Protein AF-A0A9Q0XJ33-F1 (afdb_monomer)

Secondary structure (DSSP, 8-state):
-HHHHHHHHHHHHHHHHHHHHHHHHHHHHHHHHHHHHHHHHHHHHHHHHHHHHHTTT-HHHHHIIIIIIHHHHHHHHHHHHHHHHHHHT--TT--HHHHHHHHHHHHHIIIIIIHHHHHHHHHHHHHHS-TT-SSPPPHHHHHHHHHHHHHHHHHHHHHHHHHHTSHHHIIIIITTGGG--S--GGGGG-S-GGGGGGGTTHHHHSSSSHHHHHHHHHTB-TTS-B--HHHHHHHHHHHHHTT--

Solvent-accessible surface area (backbone atoms only — not comparable to full-atom values): 13865 Å² total; per-residue (Å²): 114,67,72,59,54,54,50,49,50,51,50,50,49,53,52,50,50,50,50,49,51,50,51,52,49,50,51,50,52,50,51,51,49,52,52,47,41,49,51,51,27,52,54,52,44,52,54,47,45,53,52,39,58,74,53,72,66,38,55,65,56,52,49,48,47,47,83,45,46,47,54,49,50,52,52,51,56,54,35,49,55,52,48,53,53,56,62,72,68,66,55,97,80,71,47,72,69,60,51,51,53,44,52,53,50,29,52,47,43,48,59,72,48,45,46,56,51,51,52,51,51,50,53,52,41,50,74,68,44,76,80,72,55,84,74,69,70,55,42,66,56,47,54,50,49,51,53,52,43,54,53,52,37,53,54,50,49,52,52,52,55,58,52,38,62,36,71,74,39,18,74,76,43,40,48,65,38,62,72,55,83,69,93,47,72,66,51,78,57,35,55,36,77,73,69,56,58,78,68,57,56,54,82,64,59,78,73,58,65,68,59,52,57,48,54,68,57,72,41,33,49,103,83,69,46,75,65,65,67,68,59,58,56,52,53,57,55,51,60,58,57,66,73,76,109

Mean predicted aligned error: 12.81 Å

Sequence (245 aa):
APKFWDSMKATACVLGSGLLVFVTFGNSLTGHLQRFWGASGFFWQTQWENLYHLLGGSEWAIFFLGPVLIPFLVFWSFNAILLSADVTGKPRFITQEKLHNVIRTVMFNNIFISLPMMILAFLIMKWRGDPCSLQLPTFHWFILELAICTLIEEILFYYSHRLVHHPLLYKHIHKKHHEWTAPIGVVSLYAHPVEHIPKCPSTLSSRNTIIQMIRNNTHKDANGVPVDVNRRKGEMTGHYRQKLH

Structure (mmCIF, N/CA/C/O backbone):
data_AF-A0A9Q0XJ33-F1
#
_entry.id   AF-A0A9Q0XJ33-F1
#
loop_
_atom_site.group_PDB
_atom_site.id
_atom_site.type_symbol
_atom_site.label_atom_id
_atom_site.label_alt_id
_atom_site.label_comp_id
_atom_site.label_asym_id
_atom_site.label_entity_id
_atom_site.label_seq_id
_atom_site.pdbx_PDB_ins_code
_atom_site.Cartn_x
_atom_site.Cartn_y
_atom_site.Cartn_z
_atom_site.occupancy
_atom_site.B_iso_or_equiv
_atom_site.auth_seq_id
_atom_site.auth_comp_id
_atom_site.auth_asym_id
_atom_site.auth_atom_id
_atom_site.pdbx_PDB_model_num
ATOM 1 N N . ALA A 1 1 ? 28.740 -46.506 -43.135 1.00 61.34 1 ALA A N 1
ATOM 2 C CA . ALA A 1 1 ? 29.243 -45.115 -43.153 1.00 61.34 1 ALA A CA 1
ATOM 3 C C . ALA A 1 1 ? 28.221 -44.080 -43.668 1.00 61.34 1 ALA A C 1
ATOM 5 O O . ALA A 1 1 ? 28.030 -43.105 -42.956 1.00 61.34 1 ALA A O 1
ATOM 6 N N . PRO A 1 2 ? 27.506 -44.261 -44.805 1.00 70.00 2 PRO A N 1
ATOM 7 C CA . PRO A 1 2 ? 26.657 -43.201 -45.390 1.00 70.00 2 PRO A CA 1
ATOM 8 C C . PRO A 1 2 ? 25.464 -42.791 -44.510 1.00 70.00 2 PRO A C 1
ATOM 10 O O . PRO A 1 2 ? 25.314 -41.625 -44.172 1.00 70.00 2 PRO A O 1
ATOM 13 N N . LYS A 1 3 ? 24.699 -43.777 -44.015 1.00 75.50 3 LYS A N 1
ATOM 14 C CA . LYS A 1 3 ? 23.525 -43.555 -43.147 1.00 75.50 3 LYS A CA 1
ATOM 15 C C . LYS A 1 3 ? 23.847 -42.807 -41.847 1.00 75.50 3 LYS A C 1
ATOM 17 O O . LYS A 1 3 ? 23.018 -42.062 -41.341 1.00 75.50 3 LYS A O 1
ATOM 22 N N . PHE A 1 4 ? 25.054 -43.004 -41.311 1.00 85.00 4 PHE A N 1
ATOM 23 C CA . PHE A 1 4 ? 25.520 -42.294 -40.119 1.00 85.00 4 PHE A CA 1
ATOM 24 C C . PHE A 1 4 ? 25.737 -40.806 -40.420 1.00 85.00 4 PHE A C 1
ATOM 26 O O . PHE A 1 4 ? 25.305 -39.952 -39.654 1.00 85.00 4 PHE A O 1
ATOM 33 N N . TRP A 1 5 ? 26.328 -40.491 -41.575 1.00 86.75 5 TRP A N 1
ATOM 34 C CA . TRP A 1 5 ? 26.591 -39.113 -41.980 1.00 86.75 5 TRP A CA 1
ATOM 35 C C . TRP A 1 5 ? 25.314 -38.341 -42.327 1.00 86.75 5 TRP A C 1
ATOM 37 O O . TRP A 1 5 ? 25.188 -37.171 -41.972 1.00 86.75 5 TRP A O 1
ATOM 47 N N . ASP A 1 6 ? 24.331 -39.005 -42.933 1.00 87.69 6 ASP A N 1
ATOM 48 C CA . ASP A 1 6 ? 23.021 -38.404 -43.206 1.00 87.69 6 ASP A CA 1
ATOM 49 C C . ASP A 1 6 ? 22.233 -38.146 -41.916 1.00 87.69 6 ASP A C 1
ATOM 51 O O . ASP A 1 6 ? 21.655 -37.071 -41.746 1.00 87.69 6 ASP A O 1
ATOM 55 N N . SER A 1 7 ? 22.293 -39.076 -40.955 1.00 87.62 7 SER A N 1
ATOM 56 C CA . SER A 1 7 ? 21.716 -38.873 -39.623 1.00 87.62 7 SER A CA 1
ATOM 57 C C . SER A 1 7 ? 22.378 -37.706 -38.888 1.00 87.62 7 SER A C 1
ATOM 59 O O . SER A 1 7 ? 21.677 -36.906 -38.276 1.00 87.62 7 SER A O 1
ATOM 61 N N . MET A 1 8 ? 23.705 -37.565 -38.962 1.00 90.62 8 MET A N 1
ATOM 62 C CA . MET A 1 8 ? 24.410 -36.438 -38.342 1.00 90.62 8 MET A CA 1
ATOM 63 C C . MET A 1 8 ? 24.031 -35.096 -38.973 1.00 90.62 8 MET A C 1
ATOM 65 O O . MET A 1 8 ? 23.829 -34.125 -38.247 1.00 90.62 8 MET A O 1
ATOM 69 N N . LYS A 1 9 ? 23.882 -35.034 -40.302 1.00 88.19 9 LYS A N 1
ATOM 70 C CA . LYS A 1 9 ? 23.427 -33.822 -41.006 1.00 88.19 9 LYS A CA 1
ATOM 71 C C . LYS A 1 9 ? 21.995 -33.446 -40.631 1.00 88.19 9 LYS A C 1
ATOM 73 O O . LYS A 1 9 ? 21.728 -32.272 -40.389 1.00 88.19 9 LYS A O 1
ATOM 78 N N . ALA A 1 10 ? 21.093 -34.426 -40.545 1.00 88.19 10 ALA A N 1
ATOM 79 C CA . ALA A 1 10 ? 19.714 -34.200 -40.118 1.00 88.19 10 ALA A CA 1
ATOM 80 C C . ALA A 1 10 ? 19.658 -33.677 -38.675 1.00 88.19 10 ALA A C 1
ATOM 82 O O . ALA A 1 10 ? 19.034 -32.648 -38.420 1.00 88.19 10 ALA A O 1
ATOM 83 N N . THR A 1 11 ? 20.385 -34.310 -37.749 1.00 91.25 11 THR A N 1
ATOM 84 C CA . THR A 1 11 ? 20.479 -33.854 -36.355 1.00 91.25 11 THR A CA 1
ATOM 85 C C . THR A 1 11 ? 21.086 -32.454 -36.255 1.00 91.25 11 THR A C 1
ATOM 87 O O . THR A 1 11 ? 20.548 -31.609 -35.544 1.00 91.25 11 THR A O 1
ATOM 90 N N . ALA A 1 12 ? 22.159 -32.161 -36.997 1.00 92.62 12 ALA A N 1
ATOM 91 C CA . ALA A 1 12 ? 22.768 -30.831 -37.026 1.00 92.62 12 ALA A CA 1
ATOM 92 C C . ALA A 1 12 ? 21.809 -29.763 -37.582 1.00 92.62 12 ALA A C 1
ATOM 94 O O . ALA A 1 12 ? 21.758 -28.653 -37.057 1.00 92.62 12 ALA A O 1
ATOM 95 N N . CYS A 1 13 ? 21.010 -30.098 -38.599 1.00 92.12 13 CYS A N 1
ATOM 96 C CA . CYS A 1 13 ? 19.993 -29.206 -39.154 1.00 92.12 13 CYS A CA 1
ATOM 97 C C . CYS A 1 13 ? 18.862 -28.927 -38.149 1.00 92.12 13 CYS A C 1
ATOM 99 O O . CYS A 1 13 ? 18.487 -27.770 -37.946 1.00 92.12 13 CYS A O 1
ATOM 101 N N . VAL A 1 14 ? 18.359 -29.957 -37.460 1.00 93.88 14 VAL A N 1
ATOM 102 C CA . VAL A 1 14 ? 17.310 -29.810 -36.436 1.00 93.88 14 VAL A CA 1
ATOM 103 C C . VAL A 1 14 ? 17.816 -29.002 -35.238 1.00 93.88 14 VAL A C 1
ATOM 105 O O . VAL A 1 14 ? 17.158 -28.053 -34.818 1.00 93.88 14 VAL A O 1
ATOM 108 N N . LEU A 1 15 ? 19.008 -29.311 -34.722 1.00 93.94 15 LEU A N 1
ATOM 109 C CA . LEU A 1 15 ? 19.594 -28.568 -33.603 1.00 93.94 15 LEU A CA 1
ATOM 110 C C . LEU A 1 15 ? 19.942 -27.123 -33.989 1.00 93.94 15 LEU A C 1
ATOM 112 O O . LEU A 1 15 ? 19.671 -26.205 -33.219 1.00 93.94 15 LEU A O 1
ATOM 116 N N . GLY A 1 16 ? 20.496 -26.904 -35.184 1.00 92.69 16 GLY A N 1
ATOM 117 C CA . GLY A 1 16 ? 20.845 -25.571 -35.678 1.00 92.69 16 GLY A CA 1
ATOM 118 C C . GLY A 1 16 ? 19.620 -24.686 -35.916 1.00 92.69 16 GLY A C 1
ATOM 119 O O . GLY A 1 16 ? 19.602 -23.532 -35.489 1.00 92.69 16 GLY A O 1
ATOM 120 N N . SER A 1 17 ? 18.573 -25.231 -36.542 1.00 93.12 17 SER A N 1
ATOM 121 C CA . SER A 1 17 ? 17.306 -24.518 -36.750 1.00 93.12 17 SER A CA 1
ATOM 122 C C . SER A 1 17 ? 16.588 -24.233 -35.428 1.00 93.12 17 SER A C 1
ATOM 124 O O . SER A 1 17 ? 16.141 -23.106 -35.216 1.00 93.12 17 SER A O 1
ATOM 126 N N . GLY A 1 18 ? 16.566 -25.192 -34.496 1.00 93.12 18 GLY A N 1
ATOM 127 C CA . GLY A 1 18 ? 16.027 -24.999 -33.149 1.00 93.12 18 GLY A CA 1
ATOM 128 C C . GLY A 1 18 ? 16.764 -23.914 -32.360 1.00 93.12 18 GLY A C 1
ATOM 129 O O . GLY A 1 18 ? 16.125 -23.039 -31.776 1.00 93.12 18 GLY A O 1
ATOM 130 N N . LEU A 1 19 ? 18.101 -23.907 -32.397 1.00 95.00 19 LEU A N 1
ATOM 131 C CA . LEU A 1 19 ? 18.912 -22.868 -31.757 1.00 95.00 19 LEU A CA 1
ATOM 132 C C . LEU A 1 19 ? 18.660 -21.490 -32.383 1.00 95.00 19 LEU A C 1
ATOM 134 O O . LEU A 1 19 ? 18.513 -20.509 -31.658 1.00 95.00 19 LEU A O 1
ATOM 138 N N . LEU A 1 20 ? 18.562 -21.409 -33.712 1.00 94.94 20 LEU A N 1
ATOM 139 C CA . LEU A 1 20 ? 18.270 -20.158 -34.411 1.00 94.94 20 LEU A CA 1
ATOM 140 C C . LEU A 1 20 ? 16.887 -19.609 -34.033 1.00 94.94 20 LEU A C 1
ATOM 142 O O . LEU A 1 20 ? 16.758 -18.417 -33.749 1.00 94.94 20 LEU A O 1
ATOM 146 N N . VAL A 1 21 ? 15.862 -20.463 -33.981 1.00 94.00 21 VAL A N 1
ATOM 147 C CA . VAL A 1 21 ? 14.513 -20.075 -33.535 1.00 94.00 21 VAL A CA 1
ATOM 148 C C . VAL A 1 21 ? 14.544 -19.603 -32.083 1.00 94.00 21 VAL A C 1
ATOM 150 O O . VAL A 1 21 ? 13.993 -18.550 -31.776 1.00 94.00 21 VAL A O 1
ATOM 153 N N . PHE A 1 22 ? 15.239 -20.317 -31.197 1.00 93.50 22 PHE A N 1
ATOM 154 C CA . PHE A 1 22 ? 15.362 -19.921 -29.795 1.00 93.50 22 PHE A CA 1
ATOM 155 C C . PHE A 1 22 ? 16.058 -18.562 -29.631 1.00 93.50 22 PHE A C 1
ATOM 157 O O . PHE A 1 22 ? 15.563 -17.699 -28.908 1.00 93.50 22 PHE A O 1
ATOM 164 N N . VAL A 1 23 ? 17.166 -18.332 -30.342 1.00 93.31 23 VAL A N 1
ATOM 165 C CA . VAL A 1 23 ? 17.912 -17.064 -30.294 1.00 93.31 23 VAL A CA 1
ATOM 166 C C . VAL A 1 23 ? 17.092 -15.915 -30.881 1.00 93.31 23 VAL A C 1
ATOM 168 O O . VAL A 1 23 ? 17.011 -14.847 -30.278 1.00 93.31 23 VAL A O 1
ATOM 171 N N . THR A 1 24 ?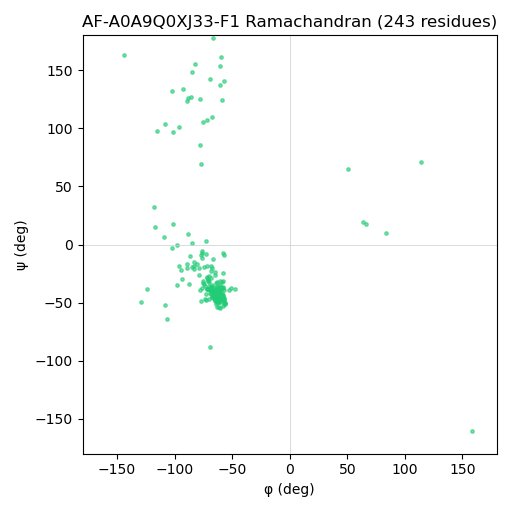 16.454 -16.113 -32.036 1.00 92.88 24 THR A N 1
ATOM 172 C CA . THR A 1 24 ? 15.621 -15.073 -32.668 1.00 92.88 24 THR A CA 1
ATOM 173 C C . THR A 1 24 ? 14.392 -14.742 -31.826 1.00 92.88 24 THR A C 1
ATOM 175 O O . THR A 1 24 ? 14.078 -13.563 -31.651 1.00 92.88 24 THR A O 1
ATOM 178 N N . PHE A 1 25 ? 13.749 -15.749 -31.232 1.00 93.31 25 PHE A N 1
ATOM 179 C CA . PHE A 1 25 ? 12.664 -15.554 -30.276 1.00 93.31 25 PHE A CA 1
ATOM 180 C C . PHE A 1 25 ? 13.140 -14.810 -29.024 1.00 93.31 25 PHE A C 1
ATOM 182 O O . PHE A 1 25 ? 12.537 -13.804 -28.659 1.00 93.31 25 PHE A O 1
ATOM 189 N N . GLY A 1 26 ? 14.246 -15.238 -28.407 1.00 90.69 26 GLY A N 1
ATOM 190 C CA . GLY A 1 26 ? 14.822 -14.589 -27.226 1.00 90.69 26 GLY A CA 1
ATOM 191 C C . GLY A 1 26 ? 15.199 -13.126 -27.477 1.00 90.69 26 GLY A C 1
ATOM 192 O O . GLY A 1 26 ? 14.862 -12.252 -26.676 1.00 90.69 26 GLY A O 1
ATOM 193 N N . ASN A 1 27 ? 15.812 -12.831 -28.624 1.00 93.06 27 ASN A N 1
ATOM 194 C CA . ASN A 1 27 ? 16.144 -11.466 -29.039 1.00 93.06 27 ASN A CA 1
ATOM 195 C C . ASN A 1 27 ? 14.889 -10.623 -29.295 1.00 93.06 27 ASN A C 1
ATOM 197 O O . ASN A 1 27 ? 14.814 -9.478 -28.846 1.00 93.06 27 ASN A O 1
ATOM 201 N N . SER A 1 28 ? 13.888 -11.186 -29.979 1.00 94.38 28 SER A N 1
ATOM 202 C CA . SER A 1 28 ? 12.614 -10.505 -30.225 1.00 94.38 28 SER A CA 1
ATOM 203 C C . SER A 1 28 ? 11.885 -10.198 -28.917 1.00 94.38 28 SER A C 1
ATOM 205 O O . SER A 1 28 ? 11.467 -9.060 -28.699 1.00 94.38 28 SER A O 1
ATOM 207 N N . LEU A 1 29 ? 11.786 -11.178 -28.017 1.00 92.31 29 LEU A N 1
ATOM 208 C CA . LEU A 1 29 ? 11.152 -11.028 -26.711 1.00 92.31 29 LEU A CA 1
ATOM 209 C C . LEU A 1 29 ? 11.867 -9.965 -25.874 1.00 92.31 29 LEU A C 1
ATOM 211 O O . LEU A 1 29 ? 11.221 -9.058 -25.353 1.00 92.31 29 LEU A O 1
ATOM 215 N N . THR A 1 30 ? 13.198 -10.023 -25.806 1.00 90.69 30 THR A N 1
ATOM 216 C CA . THR A 1 30 ? 14.010 -9.035 -25.080 1.00 90.69 30 THR A CA 1
ATOM 217 C C . THR A 1 30 ? 13.812 -7.633 -25.655 1.00 90.69 30 THR A C 1
ATOM 219 O O . THR A 1 30 ? 13.611 -6.683 -24.899 1.00 90.69 30 THR A O 1
ATOM 222 N N . GLY A 1 31 ? 13.778 -7.496 -26.984 1.00 88.94 31 GLY A N 1
ATOM 223 C CA . GLY A 1 31 ? 13.521 -6.221 -27.653 1.00 88.94 31 GLY A CA 1
ATOM 224 C C . GLY A 1 31 ? 12.132 -5.649 -27.352 1.00 88.94 31 GLY A C 1
ATOM 225 O O . GLY A 1 31 ? 12.007 -4.457 -27.061 1.00 88.94 31 GLY A O 1
ATOM 226 N N . HIS A 1 32 ? 11.085 -6.478 -27.375 1.00 92.19 32 HIS A N 1
ATOM 227 C CA . HIS A 1 32 ? 9.727 -6.047 -27.027 1.00 92.19 32 HIS A CA 1
ATOM 228 C C . HIS A 1 32 ? 9.617 -5.652 -25.556 1.00 92.19 32 HIS A C 1
ATOM 230 O O . HIS A 1 32 ? 9.070 -4.592 -25.252 1.00 92.19 32 HIS A O 1
ATOM 236 N N . LEU A 1 33 ? 10.187 -6.455 -24.656 1.00 90.38 33 LEU A N 1
ATOM 237 C CA . LEU A 1 33 ? 10.216 -6.156 -23.228 1.00 90.38 33 LEU A CA 1
ATOM 238 C C . LEU A 1 33 ? 10.952 -4.844 -22.958 1.00 90.38 33 LEU A C 1
ATOM 240 O O . LEU A 1 33 ? 10.423 -3.988 -22.261 1.00 90.38 33 LEU A O 1
ATOM 244 N N . GLN A 1 34 ? 12.123 -4.626 -23.557 1.00 90.94 34 GLN A N 1
ATOM 245 C CA . GLN A 1 34 ? 12.875 -3.385 -23.373 1.00 90.94 34 GLN A CA 1
ATOM 246 C C . GLN A 1 34 ? 12.093 -2.155 -23.856 1.00 90.94 34 GLN A C 1
ATOM 248 O O . GLN A 1 34 ? 12.087 -1.132 -23.169 1.00 90.94 34 GLN A O 1
ATOM 253 N N . ARG A 1 35 ? 11.396 -2.253 -24.997 1.00 91.50 35 ARG A N 1
ATOM 254 C CA . ARG A 1 35 ? 10.517 -1.179 -25.492 1.00 91.50 35 ARG A CA 1
ATOM 255 C C . ARG A 1 35 ? 9.351 -0.924 -24.546 1.00 91.50 35 ARG A C 1
ATOM 257 O O . ARG A 1 35 ? 9.082 0.229 -24.228 1.00 91.50 35 ARG A O 1
ATOM 264 N N . PHE A 1 36 ? 8.692 -1.985 -24.087 1.00 92.81 36 PHE A N 1
ATOM 265 C CA . PHE A 1 36 ? 7.580 -1.893 -23.149 1.00 92.81 36 PHE A CA 1
ATOM 266 C C . PHE A 1 36 ? 8.020 -1.242 -21.834 1.00 92.81 36 PHE A C 1
ATOM 268 O O . PHE A 1 36 ? 7.489 -0.201 -21.458 1.00 92.81 36 PHE A O 1
ATOM 275 N N . TRP A 1 37 ? 9.063 -1.772 -21.190 1.00 90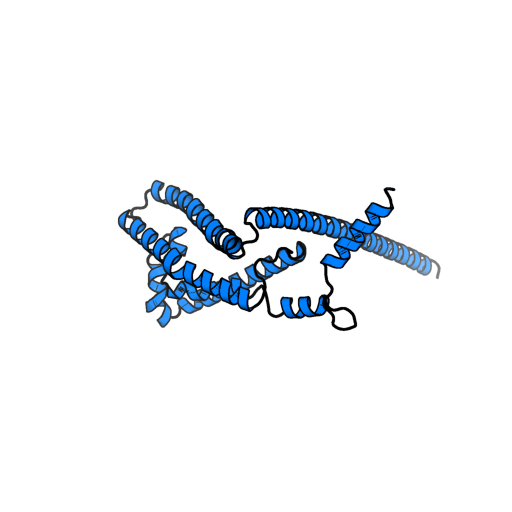.00 37 TRP A N 1
ATOM 276 C CA . TRP A 1 37 ? 9.599 -1.230 -19.941 1.00 90.00 37 TRP A CA 1
ATOM 277 C C . TRP A 1 37 ? 10.098 0.207 -20.082 1.00 90.00 37 TRP A C 1
ATOM 279 O O . TRP A 1 37 ? 9.891 1.011 -19.174 1.00 90.00 37 TRP A O 1
ATOM 289 N N . GLY A 1 38 ? 10.738 0.539 -21.206 1.00 90.62 38 GLY A N 1
ATOM 290 C CA . GLY A 1 38 ? 11.185 1.898 -21.502 1.00 90.62 38 GLY A CA 1
ATOM 291 C C . GLY A 1 38 ? 10.017 2.873 -21.654 1.00 90.62 38 GLY A C 1
ATOM 292 O O . GLY A 1 38 ? 10.019 3.928 -21.022 1.00 90.62 38 GLY A O 1
ATOM 293 N N . ALA A 1 39 ? 8.995 2.503 -22.432 1.00 93.00 39 ALA A N 1
ATOM 294 C CA . ALA A 1 39 ? 7.801 3.321 -22.634 1.00 93.00 39 ALA A CA 1
ATOM 295 C C . ALA A 1 39 ? 7.010 3.515 -21.331 1.00 93.00 39 ALA A C 1
ATOM 297 O O . ALA A 1 39 ? 6.638 4.642 -21.004 1.00 93.00 39 ALA A O 1
ATOM 298 N N . SER A 1 40 ? 6.811 2.446 -20.551 1.00 92.62 40 SER A N 1
ATOM 299 C CA . SER A 1 40 ? 6.180 2.527 -19.230 1.00 92.62 40 SER A CA 1
ATOM 300 C C . SER A 1 40 ? 6.991 3.404 -18.278 1.00 92.62 40 SER A C 1
ATOM 302 O O . SER A 1 40 ? 6.420 4.262 -17.613 1.00 92.62 40 SER A O 1
ATOM 304 N N . GLY A 1 41 ? 8.318 3.250 -18.246 1.00 90.19 41 GLY A N 1
ATOM 305 C CA . GLY A 1 41 ? 9.193 4.083 -17.420 1.00 90.19 41 GLY A CA 1
ATOM 306 C C . GLY A 1 41 ? 9.079 5.568 -17.761 1.00 90.19 41 GLY A C 1
ATOM 307 O O . GLY A 1 41 ? 8.897 6.381 -16.860 1.00 90.19 41 GLY A O 1
ATOM 308 N N . PHE A 1 42 ? 9.111 5.915 -19.051 1.00 92.44 42 PHE A N 1
ATOM 309 C CA . PHE A 1 42 ? 8.936 7.297 -19.503 1.00 92.44 42 PHE A CA 1
ATOM 310 C C . PHE A 1 42 ? 7.565 7.853 -19.109 1.00 92.44 42 PHE A C 1
ATOM 312 O O . PHE A 1 42 ? 7.491 8.917 -18.504 1.00 92.44 42 PHE A O 1
ATOM 319 N N . PHE A 1 43 ? 6.490 7.108 -19.385 1.00 93.88 43 PHE A N 1
ATOM 320 C CA . PHE A 1 43 ? 5.133 7.525 -19.038 1.00 93.88 43 PHE A CA 1
ATOM 321 C C . PHE A 1 43 ? 4.992 7.827 -17.539 1.00 93.88 43 PHE A C 1
ATOM 323 O O . PHE A 1 43 ? 4.525 8.906 -17.177 1.00 93.88 43 PHE A O 1
ATOM 330 N N . TRP A 1 44 ? 5.435 6.908 -16.674 1.00 88.38 44 TRP A N 1
ATOM 331 C CA . TRP A 1 44 ? 5.355 7.070 -15.219 1.00 88.38 44 TRP A CA 1
ATOM 332 C C . TRP A 1 44 ? 6.216 8.224 -14.714 1.00 88.38 44 TRP A C 1
ATOM 334 O O . TRP A 1 44 ? 5.750 9.007 -13.889 1.00 88.38 44 TRP A O 1
ATOM 344 N N . GLN A 1 45 ? 7.435 8.366 -15.236 1.00 91.12 45 GLN A N 1
ATOM 345 C CA . GLN A 1 45 ? 8.312 9.483 -14.899 1.00 91.12 45 GLN A CA 1
ATOM 346 C C . GLN A 1 45 ? 7.660 10.824 -15.262 1.00 91.12 45 GLN A C 1
ATOM 348 O O . GLN A 1 45 ? 7.652 11.729 -14.435 1.00 91.12 45 GLN A O 1
ATOM 353 N N . THR A 1 46 ? 7.041 10.943 -16.440 1.00 93.50 46 THR A N 1
ATOM 354 C CA . THR A 1 46 ? 6.326 12.165 -16.837 1.00 93.50 46 THR A CA 1
ATOM 355 C C . THR A 1 46 ? 5.136 12.462 -15.923 1.00 93.50 46 THR A C 1
ATOM 357 O O . THR A 1 46 ? 4.954 13.606 -15.513 1.00 93.50 46 THR A O 1
ATOM 360 N N . GLN A 1 47 ? 4.331 11.454 -15.563 1.00 93.56 47 GLN A N 1
ATOM 361 C CA . GLN A 1 47 ? 3.217 11.671 -14.628 1.00 93.56 47 GLN A CA 1
ATOM 362 C C . GLN A 1 47 ? 3.713 12.105 -13.245 1.00 93.56 47 GLN A C 1
ATOM 364 O O . GLN A 1 47 ? 3.125 12.991 -12.623 1.00 93.56 47 GLN A O 1
ATOM 369 N N . TRP A 1 48 ? 4.811 11.511 -12.779 1.00 89.75 48 TRP A N 1
ATOM 370 C CA . TRP A 1 48 ? 5.431 11.871 -11.513 1.00 89.75 48 TRP A CA 1
ATOM 371 C C . TRP A 1 48 ? 5.993 13.289 -11.519 1.00 89.75 48 TRP A C 1
ATOM 373 O O . TRP A 1 48 ? 5.735 14.034 -10.581 1.00 89.75 48 TRP A O 1
ATOM 383 N N . GLU A 1 49 ? 6.689 13.695 -12.581 1.00 92.19 49 GLU A N 1
ATOM 384 C CA . GLU A 1 49 ? 7.190 15.064 -12.742 1.00 92.19 49 GLU A CA 1
ATOM 385 C C . GLU A 1 49 ? 6.041 16.077 -12.732 1.00 92.19 49 GLU A C 1
ATOM 387 O O . GLU A 1 49 ? 6.104 17.066 -12.002 1.00 92.19 49 GLU A O 1
ATOM 392 N N . ASN A 1 50 ? 4.954 15.802 -13.458 1.00 93.31 50 ASN A N 1
ATOM 393 C CA . ASN A 1 50 ? 3.768 16.661 -13.457 1.00 93.31 50 ASN A CA 1
ATOM 394 C C . ASN A 1 50 ? 3.185 16.826 -12.047 1.00 93.31 50 ASN A C 1
ATOM 396 O O . ASN A 1 50 ? 2.895 17.948 -11.630 1.00 93.31 50 ASN A O 1
ATOM 400 N N . LEU A 1 51 ? 3.044 15.728 -11.296 1.00 89.94 51 LEU A N 1
ATOM 401 C CA . LEU A 1 51 ? 2.566 15.764 -9.912 1.00 89.94 51 LEU A CA 1
ATOM 402 C C . LEU A 1 51 ? 3.540 16.513 -8.993 1.00 89.94 51 LEU A C 1
ATOM 404 O O . LEU A 1 51 ? 3.123 17.350 -8.195 1.00 89.94 51 LEU A O 1
ATOM 408 N N . TYR A 1 52 ? 4.835 16.233 -9.116 1.00 89.25 52 TYR A N 1
ATOM 409 C CA . TYR A 1 52 ? 5.886 16.863 -8.325 1.00 89.25 52 TYR A CA 1
ATOM 410 C C . TYR A 1 52 ? 5.879 18.384 -8.518 1.00 89.25 52 TYR A C 1
ATOM 412 O O . TYR A 1 52 ? 5.911 19.139 -7.544 1.00 89.25 52 TYR A O 1
ATOM 420 N N . HIS A 1 53 ? 5.772 18.842 -9.767 1.00 91.56 53 HIS A N 1
ATOM 421 C CA . HIS A 1 53 ? 5.688 20.261 -10.102 1.00 91.56 53 HIS A CA 1
ATOM 422 C C . HIS A 1 53 ? 4.363 20.894 -9.665 1.00 91.56 53 HIS A C 1
ATOM 424 O O . HIS A 1 53 ? 4.385 22.011 -9.148 1.00 91.56 53 HIS A O 1
ATOM 430 N N . LEU A 1 54 ? 3.233 20.185 -9.789 1.00 91.50 54 LEU A N 1
ATOM 431 C CA . LEU A 1 54 ? 1.932 20.644 -9.284 1.00 91.50 54 LEU A CA 1
ATOM 432 C C . LEU A 1 54 ? 1.971 20.913 -7.771 1.00 91.50 54 LEU A C 1
ATOM 434 O O . LEU A 1 54 ? 1.362 21.867 -7.293 1.00 91.50 54 LEU A O 1
ATOM 438 N N . LEU A 1 55 ? 2.717 20.097 -7.025 1.00 90.00 55 LEU A N 1
ATOM 439 C CA . LEU A 1 55 ? 2.901 20.230 -5.577 1.00 90.00 55 LEU A CA 1
ATOM 440 C C . LEU A 1 55 ? 4.073 21.150 -5.192 1.00 90.00 55 LEU A C 1
ATOM 442 O O . LEU A 1 55 ? 4.467 21.196 -4.023 1.00 90.00 55 LEU A O 1
ATOM 446 N N . GLY A 1 56 ? 4.660 21.864 -6.158 1.00 87.75 56 GLY A N 1
ATOM 447 C CA . GLY A 1 56 ? 5.768 22.795 -5.934 1.00 87.75 56 GLY A CA 1
ATOM 448 C C . GLY A 1 56 ? 7.054 22.136 -5.428 1.00 87.75 56 GLY A C 1
ATOM 449 O O . GLY A 1 56 ? 7.888 22.811 -4.830 1.00 87.75 56 GLY A O 1
ATOM 450 N N . GLY A 1 57 ? 7.207 20.820 -5.607 1.00 84.19 57 GLY A N 1
ATOM 451 C CA . GLY A 1 57 ? 8.331 20.048 -5.076 1.00 84.19 57 GLY A CA 1
ATOM 452 C C . GLY A 1 57 ? 8.379 19.961 -3.550 1.00 84.19 57 GLY A C 1
ATOM 453 O O . GLY A 1 57 ? 9.426 19.645 -2.987 1.00 84.19 57 GLY A O 1
ATOM 454 N N . SER A 1 58 ? 7.270 20.247 -2.861 1.00 88.69 58 SER A N 1
ATOM 455 C CA . SER A 1 58 ? 7.198 20.097 -1.410 1.00 88.69 58 SER A CA 1
ATOM 456 C C . SER A 1 58 ? 7.166 18.615 -1.036 1.00 88.69 58 SER A C 1
ATOM 458 O O . SER A 1 58 ? 6.143 17.946 -1.191 1.00 88.69 58 SER A O 1
ATOM 460 N N . GLU A 1 59 ? 8.278 18.105 -0.500 1.00 85.94 59 GLU A N 1
ATOM 461 C CA . GLU A 1 59 ? 8.400 16.722 -0.011 1.00 85.94 59 GLU A CA 1
ATOM 462 C C . GLU A 1 59 ? 7.285 16.373 0.986 1.00 85.94 59 GLU A C 1
ATOM 464 O O . GLU A 1 59 ? 6.707 15.291 0.940 1.00 85.94 59 GLU A O 1
ATOM 469 N N . TRP A 1 60 ? 6.934 17.323 1.858 1.00 86.19 60 TRP A N 1
ATOM 470 C CA . TRP A 1 60 ? 5.852 17.163 2.823 1.00 86.19 60 TRP A CA 1
ATOM 471 C C . TRP A 1 60 ? 4.490 17.048 2.144 1.00 86.19 60 TRP A C 1
ATOM 473 O O . TRP A 1 60 ? 3.699 16.189 2.522 1.00 86.19 60 TRP A O 1
ATOM 483 N N . ALA A 1 61 ? 4.209 17.873 1.131 1.00 88.38 61 ALA A N 1
ATOM 484 C CA . ALA A 1 61 ? 2.950 17.785 0.396 1.00 88.38 61 ALA A CA 1
ATOM 485 C C . ALA A 1 61 ? 2.841 16.449 -0.347 1.00 88.38 61 ALA A C 1
ATOM 487 O O . ALA A 1 61 ? 1.802 15.800 -0.285 1.00 88.38 61 ALA A O 1
ATOM 488 N N . ILE A 1 62 ? 3.928 16.005 -0.980 1.00 86.38 62 ILE A N 1
ATOM 489 C CA . ILE A 1 62 ? 4.007 14.711 -1.666 1.00 86.38 62 ILE A CA 1
ATOM 490 C C . ILE A 1 62 ? 3.768 13.561 -0.679 1.00 86.38 62 ILE A C 1
ATOM 492 O O . ILE A 1 62 ? 2.969 12.664 -0.953 1.00 86.38 62 ILE A O 1
ATOM 496 N N . PHE A 1 63 ? 4.408 13.605 0.491 1.00 83.38 63 PHE A N 1
ATOM 497 C CA . PHE A 1 63 ? 4.274 12.568 1.508 1.00 83.38 63 PHE A CA 1
ATOM 498 C C . PHE A 1 63 ? 2.887 12.543 2.168 1.00 83.38 63 PHE A C 1
ATOM 500 O O . PHE A 1 63 ? 2.310 11.479 2.371 1.00 83.38 63 PHE A O 1
ATOM 507 N N . PHE A 1 64 ? 2.301 13.692 2.490 1.00 85.19 64 PHE A N 1
ATOM 508 C CA . PHE A 1 64 ? 0.961 13.713 3.078 1.00 85.19 64 PHE A CA 1
ATOM 509 C C . PHE A 1 64 ? -0.135 13.432 2.047 1.00 85.19 64 PHE A C 1
ATOM 511 O O . PHE A 1 64 ? -1.133 12.797 2.378 1.00 85.19 64 PHE A O 1
ATOM 518 N N . LEU A 1 65 ? 0.032 13.852 0.792 1.00 84.81 65 LEU A N 1
ATOM 519 C CA . LEU A 1 65 ? -0.958 13.576 -0.246 1.00 84.81 65 LEU A CA 1
ATOM 520 C C . LEU A 1 65 ? -0.925 12.106 -0.672 1.00 84.81 65 LEU A C 1
ATOM 522 O O . LEU A 1 65 ? -1.973 11.470 -0.752 1.00 84.81 65 LEU A O 1
ATOM 526 N N . GLY A 1 66 ? 0.274 11.572 -0.915 1.00 80.12 66 GLY A N 1
ATOM 527 C CA . GLY A 1 66 ? 0.485 10.217 -1.414 1.00 80.12 66 GLY A CA 1
ATOM 528 C C . GLY A 1 66 ? 0.135 9.148 -0.374 1.00 80.12 66 GLY A C 1
ATOM 529 O O . GLY A 1 66 ? -0.988 8.660 -0.363 1.00 80.12 66 GLY A O 1
ATOM 530 N N . PRO A 1 67 ? 1.071 8.742 0.496 1.00 78.69 67 PRO A N 1
ATOM 531 C CA . PRO A 1 67 ? 0.873 7.622 1.418 1.00 78.69 67 PRO A CA 1
ATOM 532 C C . PRO A 1 67 ? -0.083 7.881 2.593 1.00 78.69 67 PRO A C 1
ATOM 534 O O . PRO A 1 67 ? -0.399 6.932 3.306 1.00 78.69 67 PRO A O 1
ATOM 537 N N . VAL A 1 68 ? -0.552 9.115 2.821 1.00 82.62 68 VAL A N 1
ATOM 538 C CA . VAL A 1 68 ? -1.493 9.413 3.918 1.00 82.62 68 VAL A CA 1
ATOM 539 C C . VAL A 1 68 ? -2.903 9.676 3.391 1.00 82.62 68 VAL A C 1
ATOM 541 O O . VAL A 1 68 ? -3.815 8.902 3.682 1.00 82.62 68 VAL A O 1
ATOM 544 N N . LEU A 1 69 ? -3.105 10.740 2.609 1.00 86.75 69 LEU A N 1
ATOM 545 C CA . LEU A 1 69 ? -4.449 11.174 2.224 1.00 86.75 69 LEU A CA 1
ATOM 546 C C . LEU A 1 69 ? -5.125 10.205 1.249 1.00 86.75 69 LEU A C 1
ATOM 548 O O . LEU A 1 69 ? -6.281 9.846 1.470 1.00 86.75 69 LEU A O 1
ATOM 552 N N . ILE A 1 70 ? -4.431 9.758 0.198 1.00 86.00 70 ILE A N 1
ATOM 553 C CA . ILE A 1 70 ? -5.033 8.867 -0.807 1.00 86.00 70 ILE A CA 1
ATOM 554 C C . ILE A 1 70 ? -5.483 7.531 -0.181 1.00 86.00 70 ILE A C 1
ATOM 556 O O . ILE A 1 70 ? -6.670 7.217 -0.300 1.00 86.00 70 ILE A O 1
ATOM 560 N N . PRO A 1 71 ? -4.636 6.760 0.538 1.00 86.31 71 PRO A N 1
ATOM 561 C CA . PRO A 1 71 ? -5.068 5.531 1.204 1.00 86.31 71 PRO A CA 1
ATOM 562 C C . PRO A 1 71 ? -6.189 5.754 2.214 1.00 86.31 71 PRO A C 1
ATOM 564 O O . PRO A 1 71 ? -7.104 4.939 2.285 1.00 86.31 71 PRO A O 1
ATOM 567 N N . PHE A 1 72 ? -6.161 6.865 2.957 1.00 87.81 72 PHE A N 1
ATOM 568 C CA . PHE A 1 72 ? -7.233 7.210 3.887 1.00 87.81 72 PHE A CA 1
ATOM 569 C C . PHE A 1 72 ? -8.574 7.378 3.158 1.00 87.81 72 PHE A C 1
ATOM 571 O O . PHE A 1 72 ? -9.571 6.772 3.552 1.00 87.81 72 PHE A O 1
ATOM 578 N N . LEU A 1 73 ? -8.601 8.152 2.069 1.00 91.25 73 LEU A N 1
ATOM 579 C CA . LEU A 1 73 ? -9.812 8.370 1.275 1.00 91.25 73 LEU A CA 1
ATOM 580 C C . LEU A 1 73 ? -10.302 7.079 0.614 1.00 91.25 73 LEU A C 1
ATOM 582 O O . LEU A 1 73 ? -11.498 6.790 0.656 1.00 91.25 73 LEU A O 1
ATOM 586 N N . VAL A 1 74 ? -9.399 6.283 0.039 1.00 90.69 74 VAL A N 1
ATOM 587 C CA . VAL A 1 74 ? -9.737 4.992 -0.580 1.00 90.69 74 VAL A CA 1
ATOM 588 C C . VAL A 1 74 ? -10.309 4.031 0.461 1.00 90.69 74 VAL A C 1
ATOM 590 O O . VAL A 1 74 ? -11.368 3.449 0.236 1.00 90.69 74 VAL A O 1
ATOM 593 N N . PHE A 1 75 ? -9.667 3.916 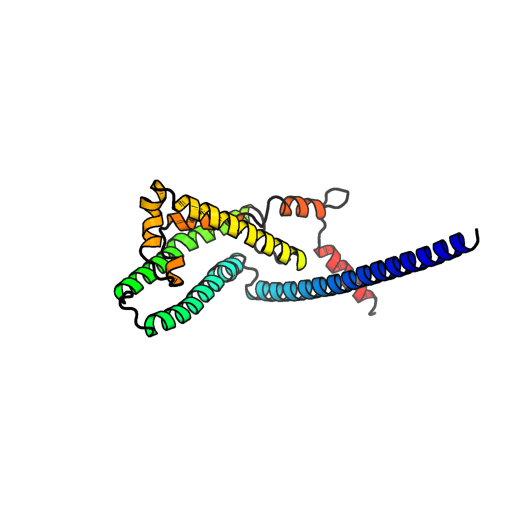1.626 1.00 89.50 75 PHE A N 1
ATOM 594 C CA . PHE A 1 75 ? -10.145 3.073 2.716 1.00 89.50 75 PHE A CA 1
ATOM 595 C C . PHE A 1 75 ? -11.555 3.479 3.146 1.00 89.50 75 PHE A C 1
ATOM 597 O O . PHE A 1 75 ? -12.447 2.633 3.169 1.00 89.50 75 PHE A O 1
ATOM 604 N N . TRP A 1 76 ? -11.785 4.755 3.462 1.00 90.75 76 TRP A N 1
ATOM 605 C CA . TRP A 1 76 ? -13.085 5.200 3.968 1.00 90.75 76 TRP A CA 1
ATOM 606 C C . TRP A 1 76 ? -14.183 5.182 2.911 1.00 90.75 76 TRP A C 1
ATOM 608 O O . TRP A 1 76 ? -15.302 4.796 3.232 1.00 90.75 76 TRP A O 1
ATOM 618 N N . SER A 1 77 ? -13.886 5.545 1.662 1.00 92.00 77 SER A N 1
ATOM 619 C CA . SER A 1 77 ? -14.876 5.500 0.577 1.00 92.00 77 SER A CA 1
ATOM 620 C C . SER A 1 77 ? -15.315 4.068 0.274 1.00 92.00 77 SER A C 1
ATOM 622 O O . SER A 1 77 ? -16.514 3.790 0.242 1.00 92.00 77 SER A O 1
ATOM 624 N N . PHE A 1 78 ? -14.368 3.137 0.143 1.00 90.75 78 PHE A N 1
ATOM 625 C CA . PHE A 1 78 ? -14.680 1.731 -0.101 1.00 90.75 78 PHE A CA 1
ATOM 626 C C . PHE A 1 78 ? -15.438 1.109 1.078 1.00 90.75 78 PHE A C 1
ATOM 628 O O . PHE A 1 78 ? -16.469 0.462 0.893 1.00 90.75 78 PHE A O 1
ATOM 635 N N . ASN A 1 79 ? -14.990 1.374 2.308 1.00 88.94 79 ASN A N 1
ATOM 636 C CA . ASN A 1 79 ? -15.664 0.871 3.499 1.00 88.94 79 ASN A CA 1
ATOM 637 C C . ASN A 1 79 ? -17.032 1.509 3.743 1.00 88.94 79 ASN A C 1
ATOM 639 O O . ASN A 1 79 ? -17.895 0.841 4.300 1.00 88.94 79 ASN A O 1
ATOM 643 N N . ALA A 1 80 ? -17.266 2.755 3.328 1.00 89.06 80 ALA A N 1
ATOM 644 C CA . ALA A 1 80 ? -18.589 3.366 3.406 1.00 89.06 80 ALA A CA 1
ATOM 645 C C . ALA A 1 80 ? -19.590 2.629 2.505 1.00 89.06 80 ALA A C 1
ATOM 647 O O . ALA A 1 80 ? -20.714 2.368 2.932 1.00 89.06 80 ALA A O 1
ATOM 648 N N . ILE A 1 81 ? -19.168 2.235 1.297 1.00 89.69 81 ILE A N 1
ATOM 649 C CA . ILE A 1 81 ? -19.991 1.434 0.382 1.00 89.69 81 ILE A CA 1
ATOM 650 C C . ILE A 1 81 ? -20.285 0.063 0.999 1.00 89.69 81 ILE A C 1
ATOM 652 O O . ILE A 1 81 ? -21.452 -0.318 1.097 1.00 89.69 81 ILE A O 1
ATOM 656 N N . LEU A 1 82 ? -19.259 -0.652 1.471 1.00 87.88 82 LEU A N 1
ATOM 657 C CA . LEU A 1 82 ? -19.439 -1.968 2.098 1.00 87.88 82 LEU A CA 1
ATOM 658 C C . LEU A 1 82 ? -20.334 -1.894 3.340 1.00 87.88 82 LEU A C 1
ATOM 660 O O . LEU A 1 82 ? -21.298 -2.644 3.458 1.00 87.88 82 LEU A O 1
ATOM 664 N N . LEU A 1 83 ? -20.092 -0.917 4.214 1.00 85.38 83 LEU A N 1
ATOM 665 C CA . LEU A 1 83 ? -20.889 -0.706 5.417 1.00 85.38 83 LEU A CA 1
ATOM 666 C C . LEU A 1 83 ? -22.348 -0.366 5.083 1.00 85.38 83 LEU A C 1
ATOM 668 O O . LEU A 1 83 ? -23.256 -0.802 5.787 1.00 85.38 83 LEU A O 1
ATOM 672 N N . SER A 1 84 ? -22.596 0.381 4.001 1.00 84.38 84 SER A N 1
ATOM 673 C CA . SER A 1 84 ? -23.963 0.655 3.542 1.00 84.38 84 SER A CA 1
ATOM 674 C C . SER A 1 84 ? -24.701 -0.627 3.135 1.00 84.38 84 SER A C 1
ATOM 676 O O . SER A 1 84 ? -25.877 -0.792 3.477 1.00 84.38 84 SER A O 1
ATOM 678 N N . ALA A 1 85 ? -24.006 -1.569 2.487 1.00 83.69 85 ALA A N 1
ATOM 679 C CA . ALA A 1 85 ? -24.556 -2.874 2.136 1.00 83.69 85 ALA A CA 1
ATOM 680 C C . ALA A 1 85 ? -24.822 -3.724 3.394 1.00 83.69 85 ALA A C 1
ATOM 682 O O . ALA A 1 85 ? -25.919 -4.271 3.543 1.00 83.69 85 ALA A O 1
ATOM 683 N N . ASP A 1 86 ? -23.877 -3.744 4.339 1.00 78.12 86 ASP A N 1
ATOM 684 C CA . ASP A 1 86 ? -23.974 -4.501 5.595 1.00 78.12 86 ASP A CA 1
ATOM 685 C C . ASP A 1 86 ? -25.126 -4.019 6.496 1.00 78.12 86 ASP A C 1
ATOM 687 O O . ASP A 1 86 ? -25.832 -4.825 7.108 1.00 78.12 86 ASP A O 1
ATOM 691 N N . VAL A 1 87 ? -25.364 -2.703 6.565 1.00 76.75 87 VAL A N 1
ATOM 692 C CA . VAL A 1 87 ? -26.458 -2.115 7.363 1.00 76.75 87 VAL A CA 1
ATOM 693 C C . VAL A 1 87 ? -27.825 -2.358 6.711 1.00 76.75 87 VAL A C 1
ATOM 695 O O . VAL A 1 87 ? -28.809 -2.610 7.411 1.00 76.75 87 VAL A O 1
ATOM 698 N N . THR A 1 88 ? -27.899 -2.342 5.377 1.00 76.62 88 THR A N 1
ATOM 699 C CA . THR A 1 88 ? -29.151 -2.576 4.631 1.00 76.62 88 THR A CA 1
ATOM 700 C C . THR A 1 88 ? -29.614 -4.038 4.731 1.00 76.62 88 THR A C 1
ATOM 702 O O . THR A 1 88 ? -30.817 -4.310 4.727 1.00 76.62 88 THR A O 1
ATOM 705 N N . GLY A 1 89 ? -28.682 -4.980 4.925 1.00 67.62 89 GLY A N 1
ATOM 706 C CA . GLY A 1 89 ? -28.942 -6.419 5.081 1.00 67.62 89 GLY A CA 1
ATOM 707 C C . GLY A 1 89 ? -29.582 -6.867 6.409 1.00 67.62 89 GLY A C 1
ATOM 708 O O . GLY A 1 89 ? -29.780 -8.064 6.602 1.00 67.62 89 GLY A O 1
ATOM 709 N N . LYS A 1 90 ? -29.928 -5.942 7.321 1.00 66.25 90 LYS A N 1
ATOM 710 C CA . LYS A 1 90 ? -30.603 -6.191 8.620 1.00 66.25 90 LYS A CA 1
ATOM 711 C C . LYS A 1 90 ? -29.970 -7.278 9.526 1.00 66.25 90 LYS A C 1
ATOM 713 O O . LYS A 1 90 ? -30.647 -8.252 9.872 1.00 66.25 90 LYS A O 1
ATOM 718 N N . PRO A 1 91 ? -28.743 -7.126 10.051 1.00 58.56 91 PRO A N 1
ATOM 719 C CA . PRO A 1 91 ? -28.272 -8.006 11.116 1.00 58.56 91 PRO A CA 1
ATOM 720 C C . PRO A 1 91 ? -28.669 -7.462 12.502 1.00 58.56 91 PRO A C 1
ATOM 722 O O . PRO A 1 91 ? -28.309 -6.351 12.880 1.00 58.56 91 PRO A O 1
ATOM 725 N N . ARG A 1 92 ? -29.338 -8.286 13.324 1.00 60.16 92 ARG A N 1
ATOM 726 C CA . ARG A 1 92 ? -29.670 -8.004 14.747 1.00 60.16 92 ARG A CA 1
ATOM 727 C C . ARG A 1 92 ? -28.446 -7.721 15.648 1.00 60.16 92 ARG A C 1
ATOM 729 O O . ARG A 1 92 ? -28.620 -7.353 16.804 1.00 60.16 92 ARG A O 1
ATOM 736 N N . PHE A 1 93 ? -27.225 -7.900 15.139 1.00 65.19 93 PHE A N 1
ATOM 737 C CA . PHE A 1 93 ? -25.967 -7.781 15.883 1.00 65.19 93 PHE A CA 1
ATOM 738 C C . PHE A 1 93 ? -25.300 -6.396 15.802 1.00 65.19 93 PHE A C 1
ATOM 740 O O . PHE A 1 93 ? -24.520 -6.058 16.697 1.00 65.19 93 PHE A O 1
ATOM 747 N N . ILE A 1 94 ? -25.605 -5.586 14.779 1.00 69.81 94 ILE A N 1
ATOM 748 C CA . ILE A 1 94 ? -24.984 -4.269 14.565 1.00 69.81 94 ILE A CA 1
ATOM 749 C C . ILE A 1 94 ? -25.952 -3.186 15.049 1.00 69.81 94 ILE A C 1
ATOM 751 O O . ILE A 1 94 ? -26.872 -2.792 14.338 1.00 69.81 94 ILE A O 1
ATOM 755 N N . THR A 1 95 ? -25.761 -2.704 16.277 1.00 76.69 95 THR A N 1
ATOM 756 C CA . THR A 1 95 ? -26.478 -1.517 16.763 1.00 76.69 95 THR A CA 1
ATOM 757 C C . THR A 1 95 ? -25.745 -0.247 16.334 1.00 76.69 95 THR A C 1
ATOM 759 O O . THR A 1 95 ? -24.516 -0.226 16.241 1.00 76.69 95 THR A O 1
ATOM 762 N N . GLN A 1 96 ? -26.494 0.833 16.104 1.00 76.69 96 GLN A N 1
ATOM 763 C CA . GLN A 1 96 ? -25.927 2.128 15.704 1.00 76.69 96 GLN A CA 1
ATOM 764 C C . GLN A 1 96 ? -24.912 2.662 16.728 1.00 76.69 96 GLN A C 1
ATOM 766 O O . GLN A 1 96 ? -23.860 3.167 16.349 1.00 76.69 96 GLN A O 1
ATOM 771 N N . GLU A 1 97 ? -25.160 2.470 18.028 1.00 80.75 97 GLU A N 1
ATOM 772 C CA . GLU A 1 97 ? -24.209 2.844 19.085 1.00 80.75 97 GLU A CA 1
ATOM 773 C C . GLU A 1 97 ? -22.881 2.084 18.988 1.00 80.75 97 GLU A C 1
ATOM 775 O O . GLU A 1 97 ? -21.807 2.678 19.107 1.00 80.75 97 GLU A O 1
ATOM 780 N N . LYS A 1 98 ? -22.932 0.769 18.739 1.00 81.31 98 LYS A N 1
ATOM 781 C CA . LYS A 1 98 ? -21.723 -0.042 18.571 1.00 81.31 98 LYS A CA 1
ATOM 782 C C . LYS A 1 98 ? -20.933 0.400 17.340 1.00 81.31 98 LYS A C 1
ATOM 784 O O . LYS A 1 98 ? -19.712 0.526 17.417 1.00 81.31 98 LYS A O 1
ATOM 789 N N . LEU A 1 99 ? -21.625 0.690 16.239 1.00 82.94 99 LEU A N 1
ATOM 790 C CA . LEU A 1 99 ? -21.005 1.188 15.014 1.00 82.94 99 LEU A CA 1
ATOM 791 C C . LEU A 1 99 ? -20.343 2.558 15.225 1.00 82.94 99 LEU A C 1
ATOM 793 O O . LEU A 1 99 ? -19.190 2.749 14.841 1.00 82.94 99 LEU A O 1
ATOM 797 N N . HIS A 1 100 ? -21.025 3.484 15.900 1.00 85.44 100 HIS A N 1
ATOM 798 C CA . HIS A 1 100 ? -20.463 4.787 16.250 1.00 85.44 100 HIS A CA 1
ATOM 799 C C . HIS A 1 100 ? -19.193 4.647 17.105 1.00 85.44 100 HIS A C 1
ATOM 801 O O . HIS A 1 100 ? -18.191 5.315 16.845 1.00 85.44 100 HIS A O 1
ATOM 807 N N . ASN A 1 101 ? -19.186 3.731 18.077 1.00 86.69 101 ASN A N 1
ATOM 808 C CA . ASN A 1 101 ? -18.008 3.461 18.904 1.00 86.69 101 ASN A CA 1
ATOM 809 C C . ASN A 1 101 ? -16.829 2.893 18.095 1.00 86.69 101 ASN A C 1
ATOM 811 O O . ASN A 1 101 ? -15.679 3.277 18.342 1.00 86.69 101 ASN A O 1
ATOM 815 N N . VAL A 1 102 ? -17.095 2.024 17.114 1.00 86.88 102 VAL A N 1
ATOM 816 C CA . VAL A 1 102 ? -16.070 1.523 16.183 1.00 86.88 102 VAL A CA 1
ATOM 817 C C . VAL A 1 102 ? -15.504 2.662 15.353 1.00 86.88 102 VAL A C 1
ATOM 819 O O . VAL A 1 102 ? -14.295 2.880 15.388 1.00 86.88 102 VAL A O 1
ATOM 822 N N . ILE A 1 103 ? -16.362 3.429 14.676 1.00 88.50 103 ILE A N 1
ATOM 823 C CA . ILE A 1 103 ? -15.941 4.546 13.820 1.00 88.50 103 ILE A CA 1
ATOM 824 C C . ILE A 1 103 ? -15.119 5.549 14.629 1.00 88.50 103 ILE A C 1
ATOM 826 O O . ILE A 1 103 ? -14.023 5.919 14.213 1.00 88.50 103 ILE A O 1
ATOM 830 N N . ARG A 1 104 ? -15.583 5.928 15.825 1.00 88.50 104 ARG A N 1
ATOM 831 C CA . ARG A 1 104 ? -14.855 6.834 16.722 1.00 88.50 104 ARG A CA 1
ATOM 832 C C . ARG A 1 104 ? -13.473 6.294 17.085 1.00 88.50 104 ARG A C 1
ATOM 834 O O . ARG A 1 104 ? -12.501 7.043 17.055 1.00 88.50 104 ARG A O 1
ATOM 841 N N . THR A 1 105 ? -13.377 5.008 17.417 1.00 88.12 105 THR A N 1
ATOM 842 C CA . THR A 1 105 ? -12.099 4.37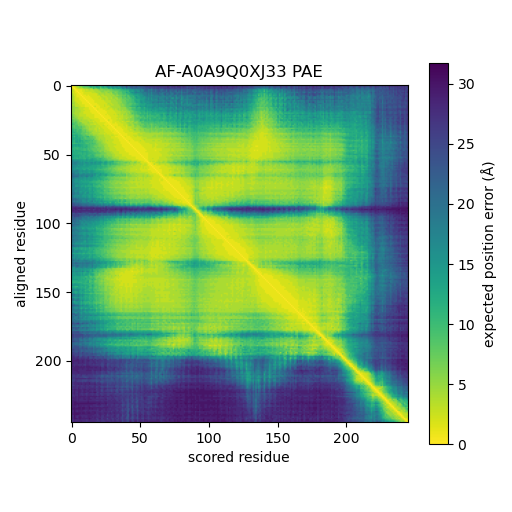1 17.769 1.00 88.12 105 THR A CA 1
ATOM 843 C C . THR A 1 105 ? -11.153 4.320 16.573 1.00 88.12 105 THR A C 1
ATOM 845 O O . THR A 1 105 ? -9.972 4.620 16.717 1.00 88.12 105 THR A O 1
ATOM 848 N N . VAL A 1 106 ? -11.657 3.977 15.387 1.00 89.00 106 VAL A N 1
ATOM 849 C CA . VAL A 1 106 ? -10.852 3.913 14.161 1.00 89.00 106 VAL A CA 1
ATOM 850 C C . VAL A 1 106 ? -10.370 5.304 13.754 1.00 89.00 106 VAL A C 1
ATOM 852 O O . VAL A 1 106 ? -9.198 5.471 13.430 1.00 89.00 106 VAL A O 1
ATOM 855 N N . MET A 1 107 ? -11.226 6.323 13.847 1.00 90.00 107 MET A N 1
ATOM 856 C CA . MET A 1 107 ? -10.841 7.717 13.602 1.00 90.00 107 MET A CA 1
ATOM 857 C C . MET A 1 107 ? -9.786 8.195 14.603 1.00 90.00 107 MET A C 1
ATOM 859 O O . MET A 1 107 ? -8.795 8.803 14.201 1.00 90.00 107 MET A O 1
ATOM 863 N N . PHE A 1 108 ? -9.942 7.861 15.888 1.00 90.19 108 PHE A N 1
ATOM 864 C CA . PHE A 1 108 ? -8.936 8.160 16.906 1.00 90.19 108 PHE A CA 1
ATOM 865 C C . PHE A 1 108 ? -7.597 7.474 16.600 1.00 90.19 108 PHE A C 1
ATOM 867 O O . PHE A 1 108 ? -6.559 8.131 16.606 1.00 90.19 108 PHE A O 1
ATOM 874 N N . ASN A 1 109 ? -7.610 6.180 16.266 1.00 88.12 109 ASN A N 1
ATOM 875 C CA . ASN A 1 109 ? -6.407 5.429 15.902 1.00 88.12 109 ASN A CA 1
ATOM 876 C C . ASN A 1 109 ? -5.724 6.009 14.650 1.00 88.12 109 ASN A C 1
ATOM 878 O O . ASN A 1 109 ? -4.501 6.144 14.615 1.00 88.12 109 ASN A O 1
ATOM 882 N N . ASN A 1 110 ? -6.489 6.397 13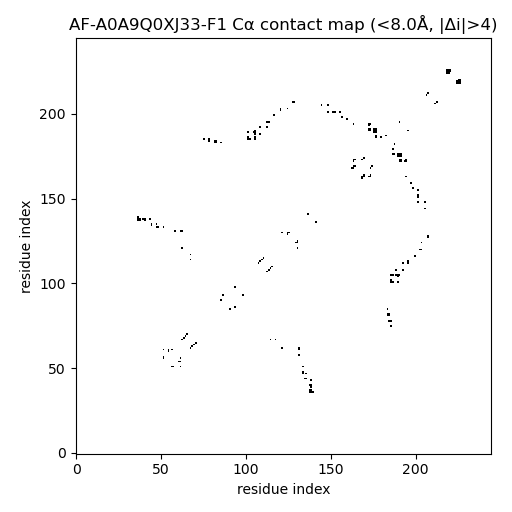.629 1.00 87.88 110 ASN A N 1
ATOM 883 C CA . ASN A 1 110 ? -5.937 7.010 12.421 1.00 87.88 110 ASN A CA 1
ATOM 884 C C . ASN A 1 110 ? -5.252 8.348 12.727 1.00 87.88 110 ASN A C 1
ATOM 886 O O . ASN A 1 110 ? -4.121 8.572 12.302 1.00 87.88 110 ASN A O 1
ATOM 890 N N . ILE A 1 111 ? -5.896 9.219 13.506 1.00 87.50 111 ILE A N 1
ATOM 891 C CA . ILE A 1 111 ? -5.378 10.567 13.768 1.00 87.50 111 ILE A CA 1
ATOM 892 C C . ILE A 1 111 ? -4.237 10.547 14.788 1.00 87.50 111 ILE A C 1
ATOM 894 O O . ILE A 1 111 ? -3.200 11.155 14.556 1.00 87.50 111 ILE A O 1
ATOM 898 N N . PHE A 1 112 ? -4.404 9.862 15.918 1.00 87.94 112 PHE A N 1
ATOM 899 C CA . PHE A 1 112 ? -3.482 9.987 17.051 1.00 87.94 112 PHE A CA 1
ATOM 900 C C . PHE A 1 112 ? -2.398 8.915 17.098 1.00 87.94 112 PHE A C 1
ATOM 902 O O . PHE A 1 112 ? -1.394 9.114 17.774 1.00 87.94 112 PHE A O 1
ATOM 909 N N . ILE A 1 113 ? -2.573 7.796 16.394 1.00 86.62 113 ILE A N 1
ATOM 910 C CA . ILE A 1 113 ? -1.563 6.731 16.336 1.00 86.62 113 ILE A CA 1
ATOM 911 C C . ILE A 1 113 ? -0.910 6.713 14.958 1.00 86.62 113 ILE A C 1
ATOM 913 O O . ILE A 1 113 ? 0.311 6.812 14.852 1.00 86.62 113 ILE A O 1
ATOM 917 N N . SER A 1 114 ? -1.716 6.659 13.896 1.00 85.25 114 SER A N 1
ATOM 918 C CA . SER A 1 114 ? -1.185 6.490 12.540 1.00 85.25 114 SER A CA 1
ATOM 919 C C . SER A 1 114 ? -0.493 7.753 12.024 1.00 85.25 114 SER A C 1
ATOM 921 O O . SER A 1 114 ? 0.607 7.637 11.495 1.00 85.25 114 SER A O 1
ATOM 923 N N . LEU A 1 115 ? -1.042 8.963 12.223 1.00 86.88 115 LEU A N 1
ATOM 924 C CA . LEU A 1 115 ? -0.364 10.189 11.756 1.00 86.88 115 LEU A CA 1
ATOM 925 C C . LEU A 1 115 ? 1.003 10.425 12.426 1.00 86.88 115 LEU A C 1
ATOM 927 O O . LEU A 1 115 ? 1.965 10.632 11.684 1.00 86.88 115 LEU A O 1
ATOM 931 N N . PRO A 1 116 ? 1.167 10.361 13.767 1.00 89.25 116 PRO A N 1
ATOM 932 C CA . PRO A 1 116 ? 2.490 10.518 14.377 1.00 89.25 116 PRO A CA 1
ATOM 933 C C . PRO A 1 116 ? 3.474 9.435 13.937 1.00 89.25 116 PRO A C 1
ATOM 935 O O . PRO A 1 116 ? 4.640 9.733 13.680 1.00 89.25 116 PRO A O 1
ATOM 938 N N . MET A 1 117 ? 3.001 8.193 13.790 1.00 84.44 117 MET A N 1
ATOM 939 C CA . MET A 1 117 ? 3.807 7.090 13.270 1.00 84.44 117 MET A CA 1
ATOM 940 C C . MET A 1 117 ? 4.268 7.358 11.829 1.00 84.44 117 MET A C 1
ATOM 942 O O . MET A 1 117 ? 5.434 7.134 11.517 1.00 84.44 117 MET A O 1
ATOM 946 N N . MET A 1 118 ? 3.404 7.912 10.974 1.00 84.19 118 MET A N 1
ATOM 947 C CA . MET A 1 118 ? 3.752 8.294 9.599 1.00 84.19 118 MET A CA 1
ATOM 948 C C . MET A 1 118 ? 4.725 9.474 9.541 1.00 84.19 118 MET A C 1
ATOM 950 O O . MET A 1 118 ? 5.649 9.454 8.731 1.00 84.19 118 MET A O 1
ATOM 954 N N . ILE A 1 119 ? 4.574 10.476 10.413 1.00 88.69 119 ILE A N 1
ATOM 955 C CA . ILE A 1 119 ? 5.541 11.580 10.533 1.00 88.69 119 ILE A CA 1
ATOM 956 C C . ILE A 1 119 ? 6.905 11.030 10.953 1.00 88.69 119 ILE A C 1
ATOM 958 O O . ILE A 1 119 ? 7.913 11.348 10.326 1.00 88.69 119 ILE A O 1
ATOM 962 N N . LEU A 1 120 ? 6.948 10.166 11.971 1.00 88.00 120 LEU A N 1
ATOM 963 C CA . LEU A 1 120 ? 8.189 9.532 12.410 1.00 88.00 120 LEU A CA 1
ATOM 964 C C . LEU A 1 120 ? 8.814 8.689 11.291 1.00 88.00 120 LEU A C 1
ATOM 966 O O . LEU A 1 120 ? 10.016 8.793 11.049 1.00 88.00 120 LEU A O 1
ATOM 970 N N . ALA A 1 121 ? 8.010 7.905 10.571 1.00 83.06 121 ALA A N 1
ATOM 971 C CA . ALA A 1 121 ? 8.471 7.140 9.419 1.00 83.06 121 ALA A CA 1
ATOM 972 C C . ALA A 1 121 ? 9.071 8.055 8.342 1.00 83.06 121 ALA A C 1
ATOM 974 O O . ALA A 1 121 ? 10.148 7.754 7.828 1.00 83.06 121 ALA A O 1
ATOM 975 N N . PHE A 1 122 ? 8.438 9.194 8.041 1.00 83.94 122 PHE A N 1
ATOM 976 C CA . PHE A 1 122 ? 8.980 10.183 7.108 1.00 83.94 122 PHE A CA 1
ATOM 977 C C . PHE A 1 122 ? 10.317 10.751 7.574 1.00 83.94 122 PHE A C 1
ATOM 979 O O . PHE A 1 122 ? 11.258 10.804 6.787 1.00 83.94 122 PHE A O 1
ATOM 986 N N . LEU A 1 123 ? 10.440 11.112 8.854 1.00 87.44 123 LEU A N 1
ATOM 987 C CA . LEU A 1 123 ? 11.700 11.596 9.420 1.00 87.44 123 LEU A CA 1
ATOM 988 C C . LEU A 1 123 ? 12.810 10.541 9.314 1.00 87.44 123 LEU A C 1
ATOM 990 O O . LEU A 1 123 ? 13.928 10.872 8.924 1.00 87.44 123 LEU A O 1
ATOM 994 N N . ILE A 1 124 ? 12.503 9.271 9.594 1.00 82.94 124 ILE A N 1
ATOM 995 C CA . ILE A 1 124 ? 13.466 8.170 9.446 1.00 82.94 124 ILE A CA 1
ATOM 996 C C . ILE A 1 124 ? 13.842 7.972 7.974 1.00 82.94 124 ILE A C 1
ATOM 998 O O . ILE A 1 124 ? 15.018 7.794 7.656 1.00 82.94 124 ILE A O 1
ATOM 1002 N N . MET A 1 125 ? 12.875 8.024 7.058 1.00 79.75 125 MET A N 1
ATOM 1003 C CA . MET A 1 125 ? 13.149 7.923 5.625 1.00 79.75 125 MET A CA 1
ATOM 1004 C C . MET A 1 125 ? 14.020 9.078 5.130 1.00 79.75 125 MET A C 1
ATOM 1006 O O . MET A 1 125 ? 14.964 8.829 4.381 1.00 79.75 125 MET A O 1
ATOM 1010 N N . LYS A 1 126 ? 13.760 10.304 5.599 1.00 82.25 126 LYS A N 1
ATOM 1011 C CA . LYS A 1 126 ? 14.563 11.486 5.274 1.00 82.25 126 LYS A CA 1
ATOM 1012 C C . LYS A 1 126 ? 15.977 11.404 5.850 1.00 82.25 126 LYS A C 1
ATOM 1014 O O . LYS A 1 126 ? 16.940 11.821 5.219 1.00 82.25 126 LYS A O 1
ATOM 1019 N N . TRP A 1 127 ? 16.118 10.829 7.044 1.00 79.81 127 TRP A N 1
ATOM 1020 C CA . TRP A 1 127 ? 17.427 10.552 7.634 1.00 79.81 127 TRP A CA 1
ATOM 1021 C C . TRP A 1 127 ? 18.226 9.529 6.811 1.00 79.81 127 TRP A C 1
ATOM 1023 O O . TRP A 1 127 ? 19.446 9.635 6.708 1.00 79.81 127 TRP A O 1
ATOM 1033 N N . ARG A 1 128 ? 17.550 8.562 6.177 1.00 76.12 128 ARG A N 1
ATOM 1034 C CA . ARG A 1 128 ? 18.182 7.528 5.337 1.00 76.12 128 ARG A CA 1
ATOM 1035 C C . ARG A 1 128 ? 18.390 7.946 3.881 1.00 76.12 128 ARG A C 1
ATOM 1037 O O . ARG A 1 128 ? 19.018 7.187 3.145 1.00 76.12 128 ARG A O 1
ATOM 1044 N N . GLY A 1 129 ? 17.843 9.074 3.428 1.00 78.56 129 GLY A N 1
ATOM 1045 C CA . GLY A 1 129 ? 17.944 9.508 2.037 1.00 78.56 129 GLY A CA 1
ATOM 1046 C C . GLY A 1 129 ? 16.868 10.490 1.598 1.00 78.56 129 GLY A C 1
ATOM 1047 O O . GLY A 1 129 ? 16.205 11.108 2.417 1.00 78.56 129 GLY A O 1
ATOM 1048 N N . ASP A 1 130 ? 16.681 10.594 0.284 1.00 78.44 130 ASP A N 1
ATOM 1049 C CA . ASP A 1 130 ? 15.603 11.377 -0.319 1.00 78.44 130 ASP A CA 1
ATOM 1050 C C . ASP A 1 130 ? 14.400 10.464 -0.647 1.00 78.44 130 ASP A C 1
ATOM 1052 O O . ASP A 1 130 ? 14.440 9.708 -1.626 1.00 78.44 130 ASP A O 1
ATOM 1056 N N . PRO A 1 131 ? 13.334 10.462 0.180 1.00 73.50 131 PRO A N 1
ATOM 1057 C CA . PRO A 1 131 ? 12.155 9.641 -0.067 1.00 73.50 131 PRO A CA 1
ATOM 1058 C C . PRO A 1 131 ? 11.268 10.171 -1.197 1.00 73.50 131 PRO A C 1
ATOM 1060 O O . PRO A 1 131 ? 10.469 9.402 -1.733 1.00 73.50 131 PRO A O 1
ATOM 1063 N N . CYS A 1 132 ? 11.383 11.442 -1.574 1.00 79.25 132 CYS A N 1
ATOM 1064 C CA . CYS A 1 132 ? 10.495 12.080 -2.547 1.00 79.25 132 CYS A CA 1
ATOM 1065 C C . CYS A 1 132 ? 11.267 12.552 -3.782 1.00 79.25 132 CYS A C 1
ATOM 1067 O O . CYS A 1 132 ? 10.889 13.539 -4.403 1.00 79.25 132 CYS A O 1
ATOM 1069 N N . SER A 1 133 ? 12.324 11.827 -4.160 1.00 82.56 133 SER A N 1
ATOM 1070 C CA . SER A 1 133 ? 13.177 12.199 -5.284 1.00 82.56 133 SER A CA 1
ATOM 1071 C C . SER A 1 133 ? 12.400 12.346 -6.593 1.00 82.56 133 SER A C 1
ATOM 1073 O O . SER A 1 133 ? 11.544 11.525 -6.933 1.00 82.56 133 SER A O 1
ATOM 1075 N N . LEU A 1 134 ? 12.774 13.350 -7.389 1.00 83.38 134 LEU A N 1
ATOM 1076 C CA . LEU A 1 134 ? 12.176 13.599 -8.704 1.00 83.38 134 LEU A CA 1
ATOM 1077 C C . LEU A 1 134 ? 12.362 12.422 -9.676 1.00 83.38 134 LEU A C 1
ATOM 1079 O O . LEU A 1 134 ? 11.520 12.190 -10.533 1.00 83.38 134 LEU A O 1
ATOM 1083 N N . GLN A 1 135 ? 13.462 11.675 -9.565 1.00 86.06 135 GLN A N 1
ATOM 1084 C CA . GLN A 1 135 ? 13.718 10.515 -10.420 1.00 86.06 135 GLN A CA 1
ATOM 1085 C C . GLN A 1 135 ? 13.126 9.246 -9.803 1.00 86.06 135 GLN A C 1
ATOM 1087 O O . GLN A 1 135 ? 13.482 8.872 -8.681 1.00 86.06 135 GLN A O 1
ATOM 1092 N N . LEU A 1 136 ? 12.256 8.568 -10.551 1.00 83.25 136 LEU A N 1
ATOM 1093 C CA . LEU A 1 136 ? 11.725 7.260 -10.185 1.00 83.25 136 LEU A CA 1
ATOM 1094 C C . LEU A 1 136 ? 12.701 6.127 -10.554 1.00 83.25 136 LEU A C 1
ATOM 1096 O O . LEU A 1 136 ? 13.520 6.277 -11.467 1.00 83.25 136 LEU A O 1
ATOM 1100 N N . PRO A 1 137 ? 12.627 4.967 -9.870 1.00 84.62 137 PRO A N 1
ATOM 1101 C CA . PRO A 1 137 ? 13.274 3.751 -10.356 1.00 84.62 137 PRO A CA 1
ATOM 1102 C C . PRO A 1 137 ? 12.733 3.362 -11.740 1.00 84.62 137 PRO A C 1
ATOM 1104 O O . PRO A 1 137 ? 11.645 3.777 -12.144 1.00 84.62 137 PRO A O 1
ATOM 1107 N N . THR A 1 138 ? 13.474 2.529 -12.477 1.00 85.19 138 THR A N 1
ATOM 1108 C CA . THR A 1 138 ? 12.945 1.989 -13.737 1.00 85.19 138 THR A CA 1
ATOM 1109 C C . THR A 1 138 ? 11.674 1.185 -13.463 1.00 85.19 138 THR A C 1
ATOM 1111 O O . THR A 1 138 ? 11.494 0.616 -12.385 1.00 85.19 138 THR A O 1
ATOM 1114 N N . PHE A 1 139 ? 10.801 1.089 -14.464 1.00 85.00 139 PHE A N 1
ATOM 1115 C CA . PHE A 1 139 ? 9.496 0.464 -14.279 1.00 85.00 139 PHE A CA 1
ATOM 1116 C C . PHE A 1 139 ? 9.578 -0.995 -13.795 1.00 85.00 139 PHE A C 1
ATOM 1118 O O . PHE A 1 139 ? 8.877 -1.377 -12.867 1.00 85.00 139 PHE A O 1
ATOM 1125 N N . HIS A 1 140 ? 10.473 -1.810 -14.360 1.00 83.94 140 HIS A N 1
ATOM 1126 C CA . HIS A 1 140 ? 10.640 -3.199 -13.914 1.00 83.94 140 HIS A CA 1
ATOM 1127 C C . HIS A 1 140 ? 11.214 -3.296 -12.492 1.00 83.94 140 HIS A C 1
ATOM 1129 O O . HIS A 1 140 ? 10.817 -4.188 -11.745 1.00 83.94 140 HIS A O 1
ATOM 1135 N N . TRP A 1 141 ? 12.109 -2.378 -12.098 1.00 84.06 141 TRP A N 1
ATOM 1136 C CA . TRP A 1 141 ? 12.624 -2.321 -10.728 1.00 84.06 141 TRP A CA 1
ATOM 1137 C C . TRP A 1 141 ? 11.522 -1.941 -9.743 1.00 84.06 141 TRP A C 1
ATOM 1139 O O . TRP A 1 141 ? 11.410 -2.586 -8.70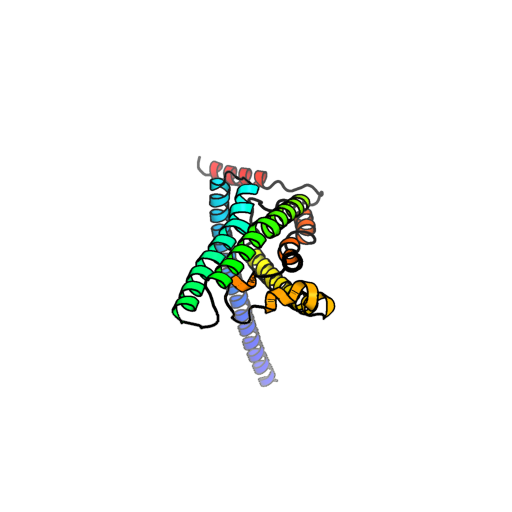9 1.00 84.06 141 TRP A O 1
ATOM 1149 N N . PHE A 1 142 ? 10.663 -0.980 -10.089 1.00 84.56 142 PHE A N 1
ATOM 1150 C CA . PHE A 1 142 ? 9.488 -0.639 -9.287 1.00 84.56 142 PHE A CA 1
ATOM 1151 C C . PHE A 1 142 ? 8.564 -1.847 -9.065 1.00 84.56 142 PHE A C 1
ATOM 1153 O O . PHE A 1 142 ? 8.157 -2.108 -7.937 1.00 84.56 142 PHE A O 1
ATOM 1160 N N . ILE A 1 143 ? 8.263 -2.617 -10.118 1.00 86.44 143 ILE A N 1
ATOM 1161 C CA . ILE A 1 143 ? 7.425 -3.823 -9.999 1.00 86.44 143 ILE A CA 1
ATOM 1162 C C . ILE A 1 143 ? 8.094 -4.889 -9.122 1.00 86.44 143 ILE A C 1
ATOM 1164 O O . ILE A 1 143 ? 7.421 -5.520 -8.308 1.00 86.44 143 ILE A O 1
ATOM 1168 N N . LEU A 1 144 ? 9.410 -5.080 -9.254 1.00 85.06 144 LEU A N 1
ATOM 1169 C CA . LEU A 1 144 ? 10.157 -6.012 -8.410 1.00 85.06 144 LEU A CA 1
ATOM 1170 C C . LEU A 1 144 ? 10.161 -5.570 -6.941 1.00 85.06 144 LEU A C 1
ATOM 1172 O O . LEU A 1 144 ? 9.920 -6.393 -6.060 1.00 85.06 144 LEU A O 1
ATOM 1176 N N . GLU A 1 145 ? 10.405 -4.284 -6.677 1.00 81.38 145 GLU A N 1
ATOM 1177 C CA . GLU A 1 145 ? 10.324 -3.705 -5.335 1.00 81.38 145 GLU A CA 1
ATOM 1178 C C . GLU A 1 145 ? 8.933 -3.932 -4.749 1.00 81.38 145 GLU A C 1
ATOM 1180 O O . GLU A 1 145 ? 8.833 -4.462 -3.647 1.00 81.38 145 GLU A O 1
ATOM 1185 N N . LEU A 1 146 ? 7.870 -3.619 -5.496 1.00 83.62 146 LEU A N 1
ATOM 1186 C CA . LEU A 1 146 ? 6.490 -3.836 -5.067 1.00 83.62 146 LEU A CA 1
ATOM 1187 C C . LEU A 1 146 ? 6.233 -5.307 -4.715 1.00 83.62 146 LEU A C 1
ATOM 1189 O O . LEU A 1 146 ? 5.728 -5.589 -3.633 1.00 83.62 146 LEU A O 1
ATOM 1193 N N . ALA A 1 147 ? 6.641 -6.245 -5.575 1.00 85.50 147 ALA A N 1
ATOM 1194 C CA . ALA A 1 147 ? 6.468 -7.675 -5.329 1.00 85.50 147 ALA A CA 1
ATOM 1195 C C . ALA A 1 147 ? 7.194 -8.138 -4.054 1.00 85.50 147 ALA A C 1
ATOM 1197 O O . ALA A 1 147 ? 6.615 -8.849 -3.232 1.00 85.50 147 ALA A O 1
ATOM 1198 N N . ILE A 1 148 ? 8.444 -7.707 -3.854 1.00 83.38 148 ILE A N 1
ATOM 1199 C CA . ILE A 1 148 ? 9.219 -8.034 -2.650 1.00 83.38 148 ILE A CA 1
ATOM 1200 C C . ILE A 1 148 ? 8.585 -7.397 -1.406 1.00 83.38 148 ILE A C 1
ATOM 1202 O O . ILE A 1 148 ? 8.466 -8.071 -0.384 1.00 83.38 148 ILE A O 1
ATOM 1206 N N . CYS A 1 149 ? 8.148 -6.134 -1.487 1.00 80.62 149 CYS A N 1
ATOM 1207 C CA . CYS A 1 149 ? 7.455 -5.448 -0.393 1.00 80.62 149 CYS A CA 1
ATOM 1208 C C . CYS A 1 149 ? 6.219 -6.229 0.038 1.00 80.62 149 CYS A C 1
ATOM 1210 O O . CYS A 1 149 ? 6.076 -6.516 1.221 1.00 80.62 149 CYS A O 1
ATOM 1212 N N . THR A 1 150 ? 5.370 -6.607 -0.919 1.00 83.31 150 THR A N 1
ATOM 1213 C CA . THR A 1 150 ? 4.140 -7.356 -0.655 1.00 83.31 150 THR A CA 1
ATOM 1214 C C . THR A 1 150 ? 4.436 -8.712 -0.017 1.00 83.31 150 THR A C 1
ATOM 1216 O O . THR A 1 150 ? 3.780 -9.082 0.950 1.00 83.31 150 THR A O 1
ATOM 1219 N N . LEU A 1 151 ? 5.455 -9.439 -0.490 1.00 85.88 151 LEU A N 1
ATOM 1220 C CA . LEU A 1 151 ? 5.843 -10.720 0.113 1.00 85.88 151 LEU A CA 1
ATOM 1221 C C . LEU A 1 151 ? 6.351 -10.558 1.551 1.00 85.88 151 LEU A C 1
ATOM 1223 O O . LEU A 1 151 ? 5.977 -11.333 2.431 1.00 85.88 151 LEU A O 1
ATOM 1227 N N . ILE A 1 152 ? 7.203 -9.561 1.801 1.00 82.75 152 ILE A N 1
ATOM 1228 C CA . ILE A 1 152 ? 7.710 -9.271 3.148 1.00 82.75 152 ILE A CA 1
ATOM 1229 C C . ILE A 1 152 ? 6.560 -8.854 4.065 1.00 82.75 152 ILE A C 1
ATOM 1231 O O . ILE A 1 152 ? 6.489 -9.322 5.200 1.00 82.75 152 ILE A O 1
ATOM 1235 N N . GLU A 1 153 ? 5.667 -7.993 3.584 1.00 80.75 153 GLU A N 1
ATOM 1236 C CA . GLU A 1 153 ? 4.497 -7.536 4.328 1.00 80.75 153 GLU A CA 1
ATOM 1237 C C . GLU A 1 153 ? 3.592 -8.704 4.715 1.00 80.75 153 GLU A C 1
ATOM 1239 O O . GLU A 1 153 ? 3.235 -8.810 5.884 1.00 80.75 153 GLU A O 1
ATOM 1244 N N . GLU A 1 154 ? 3.318 -9.630 3.797 1.00 86.06 154 GLU A N 1
ATOM 1245 C CA . GLU A 1 154 ? 2.515 -10.826 4.073 1.00 86.06 154 GLU A CA 1
ATOM 1246 C C . GLU A 1 154 ? 3.154 -11.705 5.162 1.00 86.06 154 GLU A C 1
ATOM 1248 O O . GLU A 1 154 ? 2.496 -12.128 6.116 1.00 86.06 154 GLU A O 1
ATOM 1253 N N . ILE A 1 155 ? 4.469 -11.933 5.073 1.00 86.62 155 ILE A N 1
ATOM 1254 C CA . ILE A 1 155 ? 5.218 -12.715 6.066 1.00 86.62 155 ILE A CA 1
ATOM 1255 C C . ILE A 1 155 ? 5.177 -12.028 7.439 1.00 86.62 155 ILE A C 1
ATOM 1257 O O . ILE A 1 155 ? 4.880 -12.667 8.453 1.00 86.62 155 ILE A O 1
ATOM 1261 N N . LEU A 1 156 ? 5.473 -10.728 7.492 1.00 83.38 156 LEU A N 1
ATOM 1262 C CA . LEU A 1 156 ? 5.470 -9.957 8.735 1.00 83.38 156 LEU A CA 1
ATOM 1263 C C . LEU A 1 156 ? 4.068 -9.874 9.338 1.00 83.38 156 LEU A C 1
ATOM 1265 O O . LEU A 1 156 ? 3.918 -10.003 10.556 1.00 83.38 156 LEU A O 1
ATOM 1269 N N . PHE A 1 157 ? 3.043 -9.705 8.508 1.00 83.81 157 PHE A N 1
ATOM 1270 C CA . PHE A 1 157 ? 1.652 -9.718 8.933 1.00 83.81 157 PHE A CA 1
ATOM 1271 C C . PHE A 1 157 ? 1.288 -11.066 9.560 1.00 83.81 157 PHE A C 1
ATOM 1273 O O . PHE A 1 157 ? 0.787 -11.097 10.684 1.00 83.81 157 PHE A O 1
ATOM 1280 N N . TYR A 1 158 ? 1.631 -12.182 8.912 1.00 87.62 158 TYR A N 1
ATOM 1281 C CA . TYR A 1 158 ? 1.374 -13.519 9.449 1.00 87.62 158 TYR A CA 1
ATOM 1282 C C . TYR A 1 158 ? 2.012 -13.730 10.831 1.00 87.62 158 TYR A C 1
ATOM 1284 O O . TYR A 1 158 ? 1.336 -14.136 11.783 1.00 87.62 158 TYR A O 1
ATOM 1292 N N . TYR A 1 159 ? 3.308 -13.435 10.971 1.00 89.06 159 TYR A N 1
ATOM 1293 C CA . TYR A 1 159 ? 4.016 -13.662 12.233 1.00 89.06 159 TYR A CA 1
ATOM 1294 C C . TYR A 1 159 ? 3.609 -12.677 13.329 1.00 89.06 159 TYR A C 1
ATOM 1296 O O . TYR A 1 159 ? 3.475 -13.087 14.483 1.00 89.06 159 TYR A O 1
ATOM 1304 N N . SER A 1 160 ? 3.372 -11.406 12.996 1.00 84.38 160 SER A N 1
ATOM 1305 C CA . SER A 1 160 ? 2.883 -10.421 13.968 1.00 84.38 160 SER A CA 1
ATOM 1306 C C . SER A 1 160 ? 1.480 -10.771 14.457 1.00 84.38 160 SER A C 1
ATOM 1308 O O . SER A 1 160 ? 1.238 -10.744 15.664 1.00 84.38 160 SER A O 1
ATOM 1310 N N . HIS A 1 161 ? 0.592 -11.202 13.560 1.00 86.31 161 HIS A N 1
ATOM 1311 C CA . HIS A 1 161 ? -0.734 -11.682 13.926 1.00 86.31 161 HIS A CA 1
ATOM 1312 C C . HIS A 1 161 ? -0.641 -12.912 14.840 1.00 86.31 161 HIS A C 1
ATOM 1314 O O . HIS A 1 161 ? -1.240 -12.946 15.914 1.00 86.31 161 HIS A O 1
ATOM 1320 N N . ARG A 1 162 ? 0.188 -13.902 14.487 1.00 89.25 162 ARG A N 1
ATOM 1321 C CA . ARG A 1 162 ? 0.409 -15.083 15.335 1.00 89.25 162 ARG A CA 1
ATOM 1322 C C . ARG A 1 162 ? 0.979 -14.723 16.710 1.00 89.25 162 ARG A C 1
ATOM 1324 O O . ARG A 1 162 ? 0.608 -15.347 17.703 1.00 89.25 162 ARG A O 1
ATOM 1331 N N . LEU A 1 163 ? 1.857 -13.724 16.779 1.00 88.62 163 LEU A N 1
ATOM 1332 C CA . LEU A 1 163 ? 2.434 -13.245 18.030 1.00 88.62 163 LEU A CA 1
ATOM 1333 C C . LEU A 1 163 ? 1.369 -12.622 18.939 1.00 88.62 163 LEU A C 1
ATOM 1335 O O . LEU A 1 163 ? 1.324 -12.952 20.122 1.00 88.62 163 LEU A O 1
ATOM 1339 N N . VAL A 1 164 ? 0.485 -11.769 18.411 1.00 87.00 164 VAL A N 1
ATOM 1340 C CA . VAL A 1 164 ? -0.563 -11.131 19.232 1.00 87.00 164 VAL A CA 1
ATOM 1341 C C . VAL A 1 164 ? -1.622 -12.121 19.733 1.00 87.00 164 VAL A C 1
ATOM 1343 O O . VAL A 1 164 ? -2.271 -11.855 20.742 1.00 87.00 164 VAL A O 1
ATOM 1346 N N . HIS A 1 165 ? -1.726 -13.305 19.121 1.00 89.81 165 HIS A N 1
ATOM 1347 C CA . HIS A 1 165 ? -2.513 -14.436 19.636 1.00 89.81 165 HIS A CA 1
ATOM 1348 C C . HIS A 1 165 ? -1.866 -15.188 20.806 1.00 89.81 165 HIS A C 1
ATOM 1350 O O . HIS A 1 165 ? -2.508 -16.041 21.418 1.00 89.81 165 HIS A O 1
ATOM 1356 N N . HIS A 1 166 ? -0.618 -14.886 21.170 1.00 92.06 166 HIS A N 1
ATOM 1357 C CA . HIS A 1 166 ? -0.005 -15.466 22.362 1.00 92.06 166 HIS A CA 1
ATOM 1358 C C . HIS A 1 166 ? -0.810 -15.075 23.622 1.00 92.06 166 HIS A C 1
ATOM 1360 O O . HIS A 1 166 ? -1.146 -13.899 23.756 1.00 92.06 166 HIS A O 1
ATOM 1366 N N . PRO A 1 167 ? -1.081 -15.975 24.593 1.00 90.62 167 PRO A N 1
ATOM 1367 C CA . PRO A 1 167 ? -2.054 -15.741 25.673 1.00 90.62 167 PRO A CA 1
ATOM 1368 C C . PRO A 1 167 ? -1.888 -14.425 26.452 1.00 90.62 167 PRO A C 1
ATOM 1370 O O . PRO A 1 167 ? -2.874 -13.777 26.809 1.00 90.62 167 PRO A O 1
ATOM 1373 N N . LEU A 1 168 ? -0.639 -14.007 26.686 1.00 89.75 168 LEU A N 1
ATOM 1374 C CA . LEU A 1 168 ? -0.326 -12.735 27.344 1.00 89.75 168 LEU A CA 1
ATOM 1375 C C . LEU A 1 168 ? -0.715 -11.526 26.487 1.00 89.75 168 LEU A C 1
ATOM 1377 O O . LEU A 1 168 ? -1.322 -10.594 26.999 1.00 89.75 168 LEU A O 1
ATOM 1381 N N . LEU A 1 169 ? -0.397 -11.532 25.194 1.00 85.94 169 LEU A N 1
ATOM 1382 C CA . LEU A 1 169 ? -0.723 -10.428 24.291 1.00 85.94 16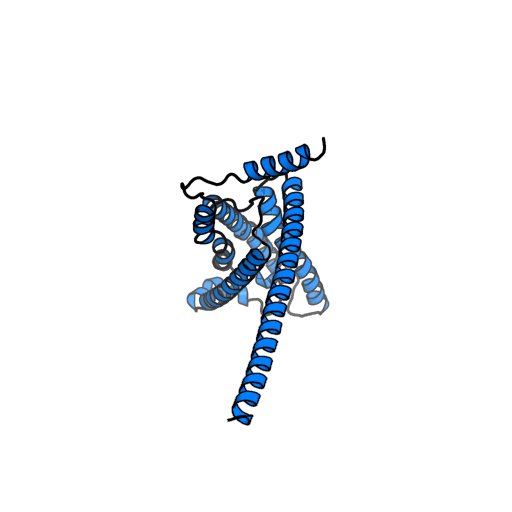9 LEU A CA 1
ATOM 1383 C C . LEU A 1 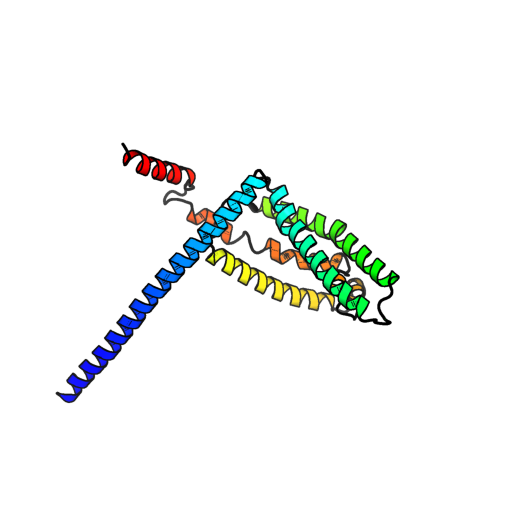169 ? -2.207 -10.451 23.923 1.00 85.94 169 LEU A C 1
ATOM 1385 O O . LEU A 1 169 ? -2.858 -9.410 23.927 1.00 85.94 169 LEU A O 1
ATOM 1389 N N . TYR A 1 170 ? -2.780 -11.637 23.743 1.00 88.25 170 TYR A N 1
ATOM 1390 C CA . TYR A 1 170 ? -4.190 -11.792 23.433 1.00 88.25 170 TYR A CA 1
ATOM 1391 C C . TYR A 1 170 ? -5.067 -11.127 24.490 1.00 88.25 170 TYR A C 1
ATOM 1393 O O . TYR A 1 170 ? -5.896 -10.277 24.170 1.00 88.25 170 TYR A O 1
ATOM 1401 N N . LYS A 1 171 ? -4.832 -11.439 25.769 1.00 86.06 171 LYS A N 1
ATOM 1402 C CA . LYS A 1 171 ? -5.632 -10.901 26.876 1.00 86.06 171 LYS A CA 1
ATOM 1403 C C . LYS A 1 171 ? -5.574 -9.371 26.976 1.00 86.06 171 LYS A C 1
ATOM 1405 O O . LYS A 1 171 ? -6.578 -8.774 27.357 1.00 86.06 171 LYS A O 1
ATOM 1410 N N . HIS A 1 172 ? -4.427 -8.760 26.667 1.00 84.75 172 HIS A N 1
ATOM 1411 C CA . HIS A 1 172 ? -4.192 -7.331 26.898 1.00 84.75 172 HIS A CA 1
ATOM 1412 C C . HIS A 1 172 ? -4.409 -6.450 25.663 1.00 84.75 172 HIS A C 1
ATOM 1414 O O . HIS A 1 172 ? -4.864 -5.321 25.819 1.00 84.75 172 HIS A O 1
ATOM 1420 N N . ILE A 1 173 ? -4.085 -6.932 24.457 1.00 83.62 173 ILE A N 1
ATOM 1421 C CA . ILE A 1 173 ? -4.103 -6.112 23.235 1.00 83.62 173 ILE A CA 1
ATOM 1422 C C . ILE A 1 173 ? -4.984 -6.692 22.120 1.00 83.62 173 ILE A C 1
ATOM 1424 O O . ILE A 1 173 ? -5.725 -5.920 21.516 1.00 83.62 173 ILE A O 1
ATOM 1428 N N . HIS A 1 174 ? -5.011 -8.017 21.918 1.00 87.12 174 HIS A N 1
ATOM 1429 C CA . HIS A 1 174 ? -5.725 -8.624 20.778 1.00 87.12 174 HIS A CA 1
ATOM 1430 C C . HIS A 1 174 ? -7.190 -8.961 21.028 1.00 87.12 174 HIS A C 1
ATOM 1432 O O . HIS A 1 174 ? -7.984 -9.042 20.092 1.00 87.12 174 HIS A O 1
ATOM 1438 N N . LYS A 1 175 ? -7.596 -9.088 22.293 1.00 84.38 175 LYS A N 1
ATOM 1439 C CA . LYS A 1 175 ? -8.984 -9.385 22.655 1.00 84.38 175 LYS A CA 1
ATOM 1440 C C . LYS A 1 175 ? -9.959 -8.353 22.085 1.00 84.38 175 LYS A C 1
ATOM 1442 O O . LYS A 1 175 ? -11.014 -8.747 21.609 1.00 84.38 175 LYS A O 1
ATOM 1447 N N . LYS A 1 176 ? -9.584 -7.065 22.082 1.00 83.19 176 LYS A N 1
ATOM 1448 C CA . LYS A 1 176 ? -10.402 -5.968 21.536 1.00 83.19 176 LYS A CA 1
ATOM 1449 C C . LYS A 1 176 ? -10.689 -6.152 20.044 1.00 83.19 176 LYS A C 1
ATOM 1451 O O . LYS A 1 176 ? -11.806 -5.909 19.602 1.00 83.19 176 LYS A O 1
ATOM 1456 N N . HIS A 1 177 ? -9.693 -6.598 19.280 1.00 82.25 177 HIS A N 1
ATOM 1457 C CA . HIS A 1 177 ? -9.844 -6.859 17.851 1.00 82.25 177 HIS A CA 1
ATOM 1458 C C . HIS A 1 177 ? -10.848 -7.993 17.580 1.00 82.25 177 HIS A C 1
ATOM 1460 O O . HIS A 1 177 ? -11.656 -7.897 16.663 1.00 82.25 177 HIS A O 1
ATOM 1466 N N . HIS A 1 178 ? -10.873 -9.016 18.442 1.00 84.50 178 HIS A N 1
ATOM 1467 C CA . HIS A 1 178 ? -11.806 -10.152 18.361 1.00 84.50 178 HIS A CA 1
ATOM 1468 C C . HIS A 1 178 ? -13.177 -9.915 19.016 1.00 84.50 178 HIS A C 1
ATOM 1470 O O . HIS A 1 178 ? -14.020 -10.810 18.998 1.00 84.50 178 HIS A O 1
ATOM 1476 N N . GLU A 1 179 ? -13.456 -8.729 19.574 1.00 81.94 179 GLU A N 1
ATOM 1477 C CA . GLU A 1 179 ? -14.805 -8.389 20.072 1.00 81.94 179 GLU A CA 1
ATOM 1478 C C . GLU A 1 179 ? -15.841 -8.333 18.943 1.00 81.94 179 GLU A C 1
ATOM 1480 O O . GLU A 1 179 ? -17.040 -8.513 19.170 1.00 81.94 179 GLU A O 1
ATOM 1485 N N . TRP A 1 180 ? -15.368 -8.102 17.720 1.00 74.19 180 TRP A N 1
ATOM 1486 C CA . TRP A 1 180 ? -16.174 -8.051 16.516 1.00 74.19 180 TRP A CA 1
ATOM 1487 C C . TRP A 1 180 ? -15.903 -9.279 15.654 1.00 74.19 180 TRP A C 1
ATOM 1489 O O . TRP A 1 180 ? -14.896 -9.371 14.964 1.00 74.19 180 TRP A O 1
ATOM 1499 N N . THR A 1 181 ? -16.838 -10.224 15.676 1.00 69.00 181 THR A N 1
ATOM 1500 C CA . THR A 1 181 ? -16.785 -11.444 14.857 1.00 69.00 181 THR A CA 1
ATOM 1501 C C . THR A 1 181 ? -17.300 -11.233 13.433 1.00 69.00 181 THR A C 1
ATOM 1503 O O . THR A 1 181 ? -17.019 -12.038 12.550 1.00 69.00 181 THR A O 1
ATOM 1506 N N . ALA A 1 182 ? -18.062 -10.158 13.200 1.00 67.75 182 ALA A N 1
ATOM 1507 C CA . ALA A 1 182 ? -18.548 -9.796 11.877 1.00 67.75 182 ALA A CA 1
ATOM 1508 C C . ALA A 1 182 ? -17.415 -9.135 11.066 1.00 67.75 182 ALA A C 1
ATOM 1510 O O . ALA A 1 182 ? -16.857 -8.137 11.534 1.00 67.75 182 ALA A O 1
ATOM 1511 N N . PRO A 1 183 ? -17.092 -9.639 9.860 1.00 67.25 183 PRO A N 1
ATOM 1512 C CA . PRO A 1 183 ? -16.010 -9.115 9.031 1.00 67.25 183 PRO A CA 1
ATOM 1513 C C . PRO A 1 183 ? -16.437 -7.814 8.334 1.00 67.25 183 PRO A C 1
ATOM 1515 O O . PRO A 1 183 ? -16.629 -7.771 7.124 1.00 67.25 183 PRO A O 1
ATOM 1518 N N . ILE A 1 184 ? -16.604 -6.743 9.106 1.00 78.06 184 ILE A N 1
ATOM 1519 C CA . ILE A 1 184 ? -16.847 -5.395 8.583 1.00 78.06 184 ILE A CA 1
ATOM 1520 C C . ILE A 1 184 ? -15.481 -4.775 8.295 1.00 78.06 184 ILE A C 1
ATOM 1522 O O . ILE A 1 184 ? -14.629 -4.721 9.182 1.00 78.06 184 ILE A O 1
ATOM 1526 N N . GLY A 1 185 ? -15.251 -4.262 7.088 1.00 78.81 185 GLY A N 1
ATOM 1527 C CA . GLY A 1 185 ? -13.917 -3.784 6.709 1.00 78.81 185 GLY A CA 1
ATOM 1528 C C . GLY A 1 185 ? -13.361 -2.674 7.625 1.00 78.81 185 GLY A C 1
ATOM 1529 O O . GLY A 1 185 ? -12.168 -2.671 7.921 1.00 78.81 185 GLY A O 1
ATOM 1530 N N . VAL A 1 186 ? -14.211 -1.810 8.200 1.00 80.38 186 VAL A N 1
ATOM 1531 C CA . VAL A 1 186 ? -13.808 -0.775 9.181 1.00 80.38 186 VAL A CA 1
ATOM 1532 C C . VAL A 1 186 ? -13.237 -1.385 10.470 1.00 80.38 186 VAL A C 1
ATOM 1534 O O . VAL A 1 186 ? -12.323 -0.826 11.078 1.00 80.38 186 VAL A O 1
ATOM 1537 N N . VAL A 1 187 ? -13.731 -2.557 10.876 1.00 82.19 187 VAL A N 1
ATOM 1538 C CA . VAL A 1 187 ? -13.295 -3.266 12.090 1.00 82.19 187 VAL A CA 1
ATOM 1539 C C . VAL A 1 187 ? -11.854 -3.773 11.964 1.00 82.19 187 VAL A C 1
ATOM 1541 O O . VAL A 1 187 ? -11.174 -3.926 12.975 1.00 82.19 187 VAL A O 1
ATOM 1544 N N . SER A 1 188 ? -11.315 -3.912 10.748 1.00 78.06 188 SER A N 1
ATOM 1545 C CA . SER A 1 188 ? -9.898 -4.260 10.541 1.00 78.06 188 SER A CA 1
ATOM 1546 C C . SER A 1 188 ? -8.915 -3.266 11.194 1.00 78.06 188 SER A C 1
ATOM 1548 O O . SER A 1 188 ? -7.792 -3.635 11.548 1.00 78.06 188 SER A O 1
ATOM 1550 N N . LEU A 1 189 ? -9.347 -2.015 11.406 1.00 79.38 189 LEU A N 1
ATOM 1551 C CA . LEU A 1 189 ? -8.599 -0.975 12.122 1.00 79.38 189 LEU A CA 1
ATOM 1552 C C . LEU A 1 189 ? -9.091 -0.756 13.566 1.00 79.38 189 LEU A C 1
ATOM 1554 O O . LEU A 1 189 ? -8.506 0.043 14.314 1.00 79.38 189 LEU A O 1
ATOM 1558 N N . TYR A 1 190 ? -10.147 -1.465 13.979 1.00 80.25 190 TYR A N 1
ATOM 1559 C CA . TYR A 1 190 ? -10.621 -1.517 15.359 1.00 80.25 190 TYR A CA 1
ATOM 1560 C C . TYR A 1 190 ? -9.713 -2.449 16.161 1.00 80.25 190 TYR A C 1
ATOM 1562 O O . TYR A 1 190 ? -9.928 -3.651 16.288 1.00 80.25 190 TYR A O 1
ATOM 1570 N N . ALA A 1 191 ? -8.636 -1.861 16.655 1.00 78.94 191 ALA A N 1
ATOM 1571 C CA . ALA A 1 191 ? -7.531 -2.560 17.284 1.00 78.94 191 ALA A CA 1
ATOM 1572 C C . ALA A 1 191 ? -6.984 -1.725 18.444 1.00 78.94 191 ALA A C 1
ATOM 1574 O O . ALA A 1 191 ? -7.258 -0.516 18.552 1.00 78.94 191 ALA A O 1
ATOM 1575 N N . HIS A 1 192 ? -6.223 -2.362 19.330 1.00 76.31 192 HIS A N 1
ATOM 1576 C CA . HIS A 1 192 ? -5.498 -1.631 20.365 1.00 76.31 192 HIS A CA 1
ATOM 1577 C C . HIS A 1 192 ? -4.360 -0.810 19.714 1.00 76.31 192 HIS A C 1
ATOM 1579 O O . HIS A 1 192 ? -3.729 -1.310 18.785 1.00 76.31 192 HIS A O 1
ATOM 1585 N N . PRO A 1 193 ? -4.043 0.421 20.172 1.00 73.06 193 PRO A N 1
ATOM 1586 C CA . PRO A 1 193 ? -2.977 1.258 19.595 1.00 73.06 193 PRO A CA 1
ATOM 1587 C C . PRO A 1 193 ? -1.645 0.530 19.361 1.00 73.06 193 PRO A C 1
ATOM 1589 O O . PRO A 1 193 ? -0.992 0.716 18.341 1.00 73.06 193 PRO A O 1
ATOM 1592 N N . VAL A 1 194 ? -1.282 -0.357 20.289 1.00 71.25 194 VAL A N 1
ATOM 1593 C CA . VAL A 1 194 ? -0.054 -1.168 20.237 1.00 71.25 194 VAL A CA 1
ATOM 1594 C C . VAL A 1 194 ? -0.043 -2.154 19.063 1.00 71.25 194 VAL A C 1
ATOM 1596 O O . VAL A 1 194 ? 1.025 -2.472 18.560 1.00 71.25 194 VAL A O 1
ATOM 1599 N N . GLU A 1 195 ? -1.200 -2.594 18.569 1.00 66.25 195 GLU A N 1
ATOM 1600 C CA . GLU A 1 195 ? -1.300 -3.497 17.411 1.00 66.25 1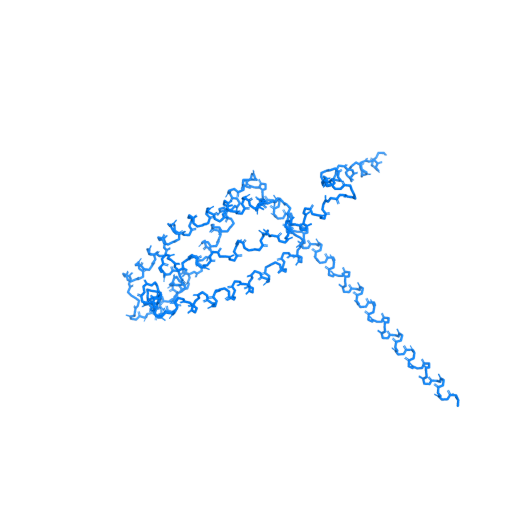95 GLU A CA 1
ATOM 1601 C C . GLU A 1 195 ? -1.053 -2.793 16.075 1.00 66.25 195 GLU A C 1
ATOM 1603 O O . GLU A 1 195 ? -0.876 -3.450 15.049 1.00 66.25 195 GLU A O 1
ATOM 1608 N N . HIS A 1 196 ? -1.017 -1.458 16.069 1.00 66.88 196 HIS A N 1
ATOM 1609 C CA . HIS A 1 196 ? -0.646 -0.686 14.884 1.00 66.88 196 HIS A CA 1
ATOM 1610 C C . HIS A 1 196 ? 0.875 -0.562 14.723 1.00 66.88 196 HIS A C 1
ATOM 1612 O O . HIS A 1 196 ? 1.350 -0.374 13.609 1.00 66.88 196 HIS A O 1
ATOM 1618 N N . ILE A 1 197 ? 1.652 -0.749 15.798 1.00 62.16 197 ILE A N 1
ATOM 1619 C CA . ILE A 1 197 ? 3.122 -0.635 15.781 1.00 62.16 197 ILE A CA 1
ATOM 1620 C C . ILE A 1 197 ? 3.785 -1.727 14.909 1.00 62.16 197 ILE A C 1
ATOM 1622 O O . ILE A 1 197 ? 4.638 -1.381 14.089 1.00 62.16 197 ILE A O 1
ATOM 1626 N N . PRO A 1 198 ? 3.396 -3.022 14.983 1.00 54.03 198 PRO A N 1
ATOM 1627 C CA . PRO A 1 198 ? 3.976 -4.077 14.149 1.00 54.03 198 PRO A CA 1
ATOM 1628 C C . PRO A 1 198 ? 3.660 -3.951 12.656 1.00 54.03 198 PRO A C 1
ATOM 1630 O O . PRO A 1 198 ? 4.285 -4.647 11.865 1.00 54.03 198 PRO A O 1
ATOM 1633 N N . LYS A 1 199 ? 2.707 -3.094 12.262 1.00 55.31 199 LYS A N 1
ATOM 1634 C CA . LYS A 1 199 ? 2.355 -2.850 10.850 1.00 55.31 199 LYS A CA 1
ATOM 1635 C C . LYS A 1 199 ? 3.323 -1.875 10.162 1.00 55.31 199 LYS A C 1
ATOM 1637 O O . LYS A 1 199 ? 3.392 -1.827 8.943 1.00 55.31 199 LYS A O 1
ATOM 1642 N N . CYS A 1 200 ? 4.102 -1.124 10.941 1.00 44.06 200 CYS A N 1
ATOM 1643 C CA . CYS A 1 200 ? 5.059 -0.119 10.475 1.00 44.06 200 CYS A CA 1
ATOM 1644 C C . CYS A 1 200 ? 6.418 -0.604 9.876 1.00 44.06 200 CYS A C 1
ATOM 1646 O O . CYS A 1 200 ? 7.164 0.255 9.403 1.00 44.06 200 CYS A O 1
ATOM 1648 N N . PRO A 1 201 ? 6.829 -1.895 9.848 1.00 45.94 201 PRO A N 1
ATOM 1649 C CA . PRO A 1 201 ? 8.144 -2.259 9.298 1.00 45.94 201 PRO A CA 1
ATOM 1650 C C . PRO A 1 201 ? 8.235 -2.317 7.763 1.00 45.94 201 PRO A C 1
ATOM 1652 O O . PRO A 1 201 ? 9.331 -2.140 7.226 1.00 45.94 201 PRO A O 1
ATOM 1655 N N . SER A 1 202 ? 7.139 -2.573 7.038 1.00 44.28 202 SER A N 1
ATOM 1656 C CA . SER A 1 202 ? 7.185 -2.826 5.582 1.00 44.28 202 SER A CA 1
ATOM 1657 C C . SER A 1 202 ? 7.518 -1.573 4.763 1.00 44.28 202 SER A C 1
ATOM 1659 O O . SER A 1 202 ? 8.230 -1.664 3.765 1.00 44.28 202 SER A O 1
ATOM 1661 N N . THR A 1 203 ? 7.116 -0.385 5.221 1.00 42.94 203 THR A N 1
ATOM 1662 C CA . THR A 1 203 ? 7.451 0.895 4.569 1.00 42.94 203 THR A CA 1
ATOM 1663 C C . THR A 1 203 ? 8.869 1.386 4.877 1.00 42.94 203 THR A C 1
ATOM 1665 O O . THR A 1 203 ? 9.424 2.166 4.105 1.00 42.94 203 THR A O 1
ATOM 1668 N N . LEU A 1 204 ? 9.499 0.903 5.956 1.00 43.75 204 LEU A N 1
ATOM 1669 C CA . LEU A 1 204 ? 10.873 1.265 6.333 1.00 43.75 204 LEU A CA 1
ATOM 1670 C C . LEU A 1 204 ? 11.959 0.361 5.727 1.00 43.75 204 LEU A C 1
ATOM 1672 O O . LEU A 1 204 ? 13.137 0.731 5.754 1.00 43.75 204 LEU A O 1
ATOM 1676 N N . SER A 1 205 ? 11.606 -0.824 5.225 1.00 40.44 205 SER A N 1
ATOM 1677 C CA . SER A 1 205 ? 12.597 -1.812 4.772 1.00 40.44 205 SER A CA 1
ATOM 1678 C C . SER A 1 205 ? 13.010 -1.625 3.309 1.00 40.44 205 SER A C 1
ATOM 1680 O O . SER A 1 205 ? 14.173 -1.817 2.953 1.00 40.44 205 SER A O 1
ATOM 1682 N N . SER A 1 206 ? 12.092 -1.185 2.451 1.00 40.59 206 SER A N 1
ATOM 1683 C CA . SER A 1 206 ? 12.265 -1.373 1.005 1.00 40.59 206 SER A CA 1
ATOM 1684 C C . SER A 1 206 ? 13.096 -0.300 0.312 1.00 40.59 206 SER A C 1
ATOM 1686 O O . SER A 1 206 ? 13.674 -0.548 -0.742 1.00 40.59 206 SER A O 1
ATOM 1688 N N . ARG A 1 207 ? 13.251 0.872 0.930 1.00 48.31 207 ARG A N 1
ATOM 1689 C CA . ARG A 1 207 ? 14.190 1.895 0.469 1.00 48.31 207 ARG A CA 1
ATOM 1690 C C . ARG A 1 207 ? 15.277 2.095 1.508 1.00 48.31 207 ARG A C 1
ATOM 1692 O O . ARG A 1 207 ? 15.082 2.909 2.396 1.00 48.31 207 ARG A O 1
ATOM 1699 N N . ASN A 1 208 ? 16.442 1.459 1.332 1.00 54.97 208 ASN A N 1
ATOM 1700 C CA . ASN A 1 208 ? 17.758 1.969 1.784 1.00 54.97 208 ASN A CA 1
ATOM 1701 C C . ASN A 1 208 ? 18.502 1.196 2.883 1.00 54.97 208 ASN A C 1
ATOM 1703 O O . ASN A 1 208 ? 18.779 1.728 3.958 1.00 54.97 208 ASN A O 1
ATOM 1707 N N . THR A 1 209 ? 19.017 0.020 2.529 1.00 48.41 209 THR A N 1
ATOM 1708 C CA . THR A 1 209 ? 20.398 -0.315 2.940 1.00 48.41 209 THR A CA 1
ATOM 1709 C C . THR A 1 209 ? 21.202 -0.785 1.731 1.00 48.41 209 THR A C 1
ATOM 1711 O O . THR A 1 209 ? 22.243 -0.218 1.419 1.00 48.41 209 THR A O 1
ATOM 1714 N N . ILE A 1 210 ? 20.655 -1.721 0.953 1.00 43.09 210 ILE A N 1
ATOM 1715 C CA . ILE A 1 210 ? 21.333 -2.274 -0.230 1.00 43.09 210 ILE A CA 1
ATOM 1716 C C . ILE A 1 210 ? 21.261 -1.303 -1.429 1.00 43.09 210 ILE A C 1
ATOM 1718 O O . ILE A 1 210 ? 22.252 -1.095 -2.119 1.00 43.09 210 ILE A O 1
ATOM 1722 N N . ILE A 1 211 ? 20.127 -0.621 -1.632 1.00 48.62 211 ILE A N 1
ATOM 1723 C CA . ILE A 1 211 ? 19.887 0.256 -2.797 1.00 48.62 211 ILE A CA 1
ATOM 1724 C C . ILE A 1 211 ? 20.694 1.562 -2.746 1.00 48.62 211 ILE A C 1
ATOM 1726 O O . ILE A 1 211 ? 21.216 1.979 -3.773 1.00 48.62 211 ILE A O 1
ATOM 1730 N N . GLN A 1 212 ? 20.864 2.191 -1.577 1.00 47.69 212 GLN A N 1
ATOM 1731 C CA . GLN A 1 212 ? 21.747 3.363 -1.449 1.00 47.69 212 GLN A CA 1
ATOM 1732 C C . GLN A 1 212 ? 23.221 2.990 -1.566 1.00 47.69 212 GLN A C 1
ATOM 1734 O O . GLN A 1 212 ? 23.973 3.725 -2.197 1.00 47.69 212 GLN A O 1
ATOM 1739 N N . MET A 1 213 ? 23.638 1.843 -1.017 1.00 40.12 213 MET A N 1
ATOM 1740 C CA . MET A 1 213 ? 25.009 1.355 -1.192 1.00 40.12 213 MET A CA 1
ATOM 1741 C C . MET A 1 213 ? 25.322 1.057 -2.662 1.00 40.12 213 MET A C 1
ATOM 1743 O O . MET A 1 213 ? 26.398 1.415 -3.133 1.00 40.12 213 MET A O 1
ATOM 1747 N N . ILE A 1 214 ? 24.384 0.462 -3.408 1.00 46.31 214 ILE A N 1
ATOM 1748 C CA . ILE A 1 214 ? 24.567 0.193 -4.840 1.00 46.31 214 ILE A CA 1
ATOM 1749 C C . ILE A 1 214 ? 24.481 1.491 -5.651 1.00 46.31 214 ILE A C 1
ATOM 1751 O O . ILE A 1 214 ? 25.396 1.761 -6.420 1.00 46.31 214 ILE A O 1
ATOM 1755 N N . ARG A 1 215 ? 23.469 2.346 -5.437 1.00 46.12 215 ARG A N 1
ATOM 1756 C CA . ARG A 1 215 ? 23.289 3.618 -6.168 1.00 46.12 215 ARG A CA 1
ATOM 1757 C C . ARG A 1 215 ? 24.462 4.587 -5.964 1.00 46.12 215 ARG A C 1
ATOM 1759 O O . ARG A 1 215 ? 24.906 5.193 -6.939 1.00 46.12 215 ARG A O 1
ATOM 1766 N N . ASN A 1 216 ? 25.015 4.675 -4.749 1.00 45.72 216 ASN A N 1
ATOM 1767 C CA . ASN A 1 216 ? 26.208 5.482 -4.458 1.00 45.72 216 ASN A CA 1
ATOM 1768 C C . ASN A 1 216 ? 27.505 4.888 -5.037 1.00 45.72 216 ASN A C 1
ATOM 1770 O O . ASN A 1 216 ? 28.483 5.622 -5.182 1.00 45.72 216 ASN A O 1
ATOM 1774 N N . ASN A 1 217 ? 27.521 3.596 -5.388 1.00 41.00 217 ASN A N 1
ATOM 1775 C CA . ASN A 1 217 ? 28.650 2.943 -6.057 1.00 41.00 217 ASN A CA 1
ATOM 1776 C C . ASN A 1 217 ? 28.516 2.925 -7.590 1.00 41.00 217 ASN A C 1
ATOM 1778 O O . ASN A 1 217 ? 29.528 2.992 -8.275 1.00 41.00 217 ASN A O 1
ATOM 1782 N N . THR A 1 218 ? 27.304 2.891 -8.153 1.00 45.00 218 THR A N 1
ATOM 1783 C CA . THR A 1 218 ? 27.083 2.873 -9.614 1.00 45.00 218 THR A CA 1
ATOM 1784 C C . THR A 1 218 ? 27.123 4.252 -10.275 1.00 45.00 218 THR A C 1
ATOM 1786 O O . THR A 1 218 ? 27.230 4.336 -11.494 1.00 45.00 218 THR A O 1
ATOM 1789 N N . HIS A 1 219 ? 27.046 5.336 -9.499 1.00 45.06 219 HIS A N 1
ATOM 1790 C CA . HIS A 1 219 ? 27.159 6.715 -9.995 1.00 45.06 219 HIS A CA 1
ATOM 1791 C C . HIS A 1 219 ? 28.535 7.343 -9.756 1.00 45.06 219 HIS A C 1
ATOM 1793 O O . HIS A 1 219 ? 28.658 8.562 -9.828 1.00 45.06 219 HIS A O 1
ATOM 1799 N N . LYS A 1 220 ? 29.565 6.542 -9.478 1.00 45.16 220 LYS A N 1
ATOM 1800 C CA . LYS A 1 220 ? 30.948 7.015 -9.428 1.00 45.16 220 LYS A CA 1
ATOM 1801 C C . LYS A 1 220 ? 31.667 6.605 -10.707 1.00 45.16 220 LYS A C 1
ATOM 1803 O O . LYS A 1 220 ? 31.539 5.462 -11.138 1.00 45.16 220 LYS A O 1
ATOM 1808 N N . ASP A 1 221 ? 32.371 7.538 -11.339 1.00 47.31 221 ASP A N 1
ATOM 1809 C CA . ASP A 1 221 ? 33.282 7.193 -12.433 1.00 47.31 221 ASP A CA 1
ATOM 1810 C C . ASP A 1 221 ? 34.471 6.356 -11.912 1.00 47.31 221 ASP A C 1
ATOM 1812 O O . ASP A 1 221 ? 34.591 6.099 -10.711 1.00 47.31 221 ASP A O 1
ATOM 1816 N N . ALA A 1 222 ? 35.368 5.919 -12.802 1.00 47.56 222 ALA A N 1
ATOM 1817 C CA . ALA A 1 222 ? 36.541 5.110 -12.443 1.00 47.56 222 ALA A CA 1
ATOM 1818 C C . ALA A 1 222 ? 37.477 5.773 -11.402 1.00 47.56 222 ALA A C 1
ATOM 1820 O O . ALA A 1 222 ? 38.368 5.107 -10.879 1.00 47.56 222 ALA A O 1
ATOM 1821 N N . ASN A 1 223 ? 37.254 7.052 -11.076 1.00 45.50 223 ASN A N 1
ATOM 1822 C CA . ASN A 1 223 ? 38.020 7.844 -10.118 1.00 45.50 223 ASN A CA 1
ATOM 1823 C C . ASN A 1 223 ? 37.235 8.151 -8.827 1.00 45.50 223 ASN A C 1
ATOM 1825 O O . ASN A 1 223 ? 37.717 8.897 -7.976 1.00 45.50 223 ASN A O 1
ATOM 1829 N N . GLY A 1 224 ? 36.035 7.587 -8.651 1.00 41.66 224 GLY A N 1
ATOM 1830 C CA . GLY A 1 224 ? 35.249 7.744 -7.426 1.00 41.66 224 GLY A CA 1
ATOM 1831 C C . GLY A 1 224 ? 34.402 9.021 -7.358 1.00 41.66 224 GLY A C 1
ATOM 1832 O O . GLY A 1 224 ? 33.852 9.309 -6.289 1.00 41.66 224 GLY A O 1
ATOM 1833 N N . VAL A 1 225 ? 34.271 9.777 -8.456 1.00 48.12 225 VAL A N 1
ATOM 1834 C CA . VAL A 1 225 ? 33.570 11.073 -8.485 1.00 48.12 225 VAL A CA 1
ATOM 1835 C C . VAL A 1 225 ? 32.094 10.893 -8.876 1.00 48.12 225 VAL A C 1
ATOM 1837 O O . VAL A 1 225 ? 31.817 10.183 -9.844 1.00 48.12 225 VAL A O 1
ATOM 1840 N N . PRO A 1 226 ? 31.130 11.526 -8.170 1.00 46.28 226 PRO A N 1
ATOM 1841 C CA . PRO A 1 226 ? 29.713 11.468 -8.526 1.00 46.28 226 PRO A CA 1
ATOM 1842 C C . PRO A 1 226 ? 29.448 12.003 -9.941 1.00 46.28 226 PRO A C 1
ATOM 1844 O O . PRO A 1 226 ? 29.783 13.143 -10.259 1.00 46.28 226 PRO A O 1
ATOM 1847 N N . VAL A 1 227 ? 28.815 11.196 -10.791 1.00 50.94 227 VAL A N 1
ATOM 1848 C CA . VAL A 1 227 ? 28.456 11.574 -12.162 1.00 50.94 227 VAL A CA 1
ATOM 1849 C C . VAL A 1 227 ? 27.254 12.519 -12.130 1.00 50.94 227 VAL A C 1
ATOM 1851 O O . VAL A 1 227 ? 26.120 12.083 -11.921 1.00 50.94 227 VAL A O 1
ATOM 1854 N N . ASP A 1 228 ? 27.500 13.807 -12.369 1.00 43.97 228 ASP A N 1
ATOM 1855 C CA . ASP A 1 228 ? 26.457 14.830 -12.465 1.00 43.97 228 ASP A CA 1
ATOM 1856 C C . ASP A 1 228 ? 25.580 14.611 -13.714 1.00 43.97 228 ASP A C 1
ATOM 1858 O O . ASP A 1 228 ? 25.994 14.787 -14.865 1.00 43.97 228 ASP A O 1
ATOM 1862 N N . VAL A 1 229 ? 24.335 14.196 -13.477 1.00 44.66 229 VAL A N 1
ATOM 1863 C CA . VAL A 1 229 ? 23.335 13.891 -14.509 1.00 44.66 229 VAL A CA 1
ATOM 1864 C C . VAL A 1 229 ? 22.888 15.157 -15.259 1.00 44.66 229 VAL A C 1
ATOM 1866 O O . VAL A 1 229 ? 22.482 15.059 -16.422 1.00 44.66 229 VAL A O 1
ATOM 1869 N N . ASN A 1 230 ? 23.028 16.350 -14.667 1.00 39.50 230 ASN A N 1
ATOM 1870 C CA . ASN A 1 230 ? 22.658 17.608 -15.326 1.00 39.50 230 ASN A CA 1
ATOM 1871 C C . ASN A 1 230 ? 23.628 17.995 -16.452 1.00 39.50 230 ASN A C 1
ATOM 1873 O O . ASN A 1 230 ? 23.203 18.583 -17.450 1.00 39.50 230 ASN A O 1
ATOM 1877 N N . ARG A 1 231 ? 24.897 17.578 -16.369 1.00 43.56 231 ARG A N 1
ATOM 1878 C CA . ARG A 1 231 ? 25.897 17.835 -17.416 1.00 43.56 231 ARG A CA 1
ATOM 1879 C C . ARG A 1 231 ? 25.565 17.113 -18.731 1.00 43.56 231 ARG A C 1
ATOM 1881 O O . ARG A 1 231 ? 25.637 17.719 -19.798 1.00 43.56 231 ARG A O 1
ATOM 1888 N N . ARG A 1 232 ? 25.070 15.867 -18.663 1.00 38.75 232 ARG A N 1
ATOM 1889 C CA . ARG A 1 232 ? 24.681 15.087 -19.859 1.00 38.75 232 ARG A CA 1
ATOM 1890 C C . ARG A 1 232 ? 23.426 15.610 -20.565 1.00 38.75 232 ARG A C 1
ATOM 1892 O O . ARG A 1 232 ? 23.339 15.507 -21.787 1.00 38.75 232 ARG A O 1
ATOM 1899 N N . LYS A 1 233 ? 22.461 16.194 -19.838 1.00 42.75 233 LYS A N 1
ATOM 1900 C CA . LYS A 1 233 ? 21.288 16.846 -20.460 1.00 42.75 233 LYS A CA 1
ATOM 1901 C C . LYS A 1 233 ? 21.686 18.120 -21.225 1.00 42.75 233 LYS A C 1
ATOM 1903 O O . LYS A 1 233 ? 21.152 18.355 -22.310 1.00 42.75 233 LYS A O 1
ATOM 1908 N N . GLY A 1 234 ? 22.653 18.891 -20.717 1.00 41.44 234 GLY A N 1
ATOM 1909 C CA . GLY A 1 234 ? 23.203 20.066 -21.411 1.00 41.44 234 GLY A CA 1
ATOM 1910 C C . GLY A 1 234 ? 23.971 19.707 -22.689 1.00 41.44 234 GLY A C 1
ATOM 1911 O O . GLY A 1 234 ? 23.798 20.346 -23.724 1.00 41.44 234 GLY A O 1
ATOM 1912 N N . GLU A 1 235 ? 24.750 18.626 -22.657 1.00 47.12 235 GLU A N 1
ATOM 1913 C CA . GLU A 1 235 ? 25.514 18.154 -23.822 1.00 47.12 235 GLU A CA 1
ATOM 1914 C C . GLU A 1 235 ? 24.605 17.587 -24.935 1.00 47.12 235 GLU A C 1
ATOM 1916 O O . GLU A 1 235 ? 24.810 17.887 -26.112 1.00 47.12 235 GLU A O 1
ATOM 1921 N N . MET A 1 236 ? 23.537 16.850 -24.591 1.00 39.97 236 MET A N 1
ATOM 1922 C CA . MET A 1 236 ? 22.580 16.328 -25.586 1.00 39.97 236 MET A CA 1
ATOM 1923 C C . MET A 1 236 ? 21.740 17.424 -26.260 1.00 39.97 236 MET A C 1
ATOM 1925 O O . MET A 1 236 ? 21.453 17.341 -27.455 1.00 39.97 236 MET A O 1
ATOM 1929 N N . THR A 1 237 ? 21.355 18.459 -25.510 1.00 47.38 237 THR A N 1
ATOM 1930 C CA . THR A 1 237 ? 20.585 19.598 -26.041 1.00 47.38 237 THR A CA 1
ATOM 1931 C C . THR A 1 237 ? 21.453 20.534 -26.887 1.00 47.38 237 THR A C 1
ATOM 1933 O O . THR A 1 237 ? 20.987 21.030 -27.914 1.00 47.38 237 THR A O 1
ATOM 1936 N N . GLY A 1 238 ? 22.735 20.701 -26.542 1.00 42.56 238 GLY A N 1
ATOM 1937 C CA . GLY A 1 238 ? 23.715 21.396 -27.385 1.00 42.56 238 GLY A CA 1
ATOM 1938 C C . GLY A 1 238 ? 23.954 20.699 -28.729 1.00 42.56 238 GLY A C 1
ATOM 1939 O O . GLY A 1 238 ? 23.998 21.359 -29.769 1.00 42.56 238 GLY A O 1
ATOM 1940 N N . HIS A 1 239 ? 24.016 19.364 -28.734 1.00 40.19 239 HIS A N 1
ATOM 1941 C CA . HIS A 1 239 ? 24.307 18.602 -29.950 1.00 40.19 239 HIS A CA 1
ATOM 1942 C C . HIS A 1 239 ? 23.159 18.621 -30.980 1.00 40.19 239 HIS A C 1
ATOM 1944 O O . HIS A 1 239 ? 23.420 18.600 -32.185 1.00 40.19 239 HIS A O 1
ATOM 1950 N N . TYR A 1 240 ? 21.901 18.727 -30.534 1.00 39.84 240 TYR A N 1
ATOM 1951 C CA . TYR A 1 240 ? 20.747 18.928 -31.425 1.00 39.84 240 TYR A CA 1
ATOM 1952 C C . TYR A 1 240 ? 20.656 20.364 -31.965 1.00 39.84 240 TYR A C 1
ATOM 1954 O O . TYR A 1 240 ? 20.233 20.562 -33.103 1.00 39.84 240 TYR A O 1
ATOM 1962 N N . ARG A 1 241 ? 21.103 21.366 -31.194 1.00 39.44 241 ARG A N 1
ATOM 1963 C CA . ARG A 1 241 ? 21.075 22.782 -31.603 1.00 39.44 241 ARG A CA 1
ATOM 1964 C C . ARG A 1 241 ? 22.103 23.117 -32.688 1.00 39.44 241 ARG A C 1
ATOM 1966 O O . ARG A 1 241 ? 21.845 23.985 -33.510 1.00 39.44 241 ARG A O 1
ATOM 1973 N N . GLN A 1 242 ? 23.227 22.398 -32.734 1.00 44.44 242 GLN A N 1
ATOM 1974 C CA . GLN A 1 242 ? 24.252 22.539 -33.780 1.00 44.44 242 GLN A CA 1
ATOM 1975 C C . GLN A 1 242 ? 23.897 21.878 -35.123 1.00 44.44 242 GLN A C 1
ATOM 1977 O O . GLN A 1 242 ? 24.612 22.084 -36.094 1.00 44.44 242 GLN A O 1
ATOM 1982 N N . LYS A 1 243 ? 22.815 21.090 -35.207 1.00 47.16 243 LYS A N 1
ATOM 1983 C CA . LYS A 1 243 ? 22.350 20.479 -36.470 1.00 47.16 243 LYS A CA 1
ATOM 1984 C C . LYS A 1 243 ? 21.212 21.244 -37.156 1.00 47.16 243 LYS A C 1
ATOM 1986 O O . LYS A 1 243 ? 20.744 20.804 -38.201 1.00 47.16 243 LYS A O 1
ATOM 1991 N N . LEU A 1 244 ? 20.750 22.345 -36.564 1.00 44.47 244 LEU A N 1
ATOM 1992 C CA . LEU A 1 244 ? 19.620 23.150 -37.050 1.00 44.47 244 LEU A CA 1
ATOM 1993 C C . LEU A 1 244 ? 20.019 24.586 -37.443 1.00 44.47 244 LEU A C 1
ATOM 1995 O O . LEU A 1 244 ? 19.142 25.430 -37.611 1.00 44.47 244 LEU A O 1
ATOM 1999 N N . HIS A 1 245 ? 21.317 24.848 -37.612 1.00 38.88 245 HIS A N 1
ATOM 2000 C CA . HIS A 1 245 ? 21.863 26.080 -38.182 1.00 38.88 245 HIS A CA 1
ATOM 2001 C C . HIS A 1 245 ? 22.887 25.755 -39.264 1.00 38.88 245 HIS A C 1
ATOM 2003 O O . HIS A 1 245 ? 23.662 24.795 -39.051 1.00 38.88 245 HIS A O 1
#

pLDDT: mean 77.05, std 17.29, range [38.75, 95.0]

InterPro domains:
  IPR006694 Fatty acid hydroxylase [PF04116] (147-198)
  IPR050307 Sterol desaturase-related [PTHR11863] (47-197)

Radius of gyration: 27.55 Å; Cα contacts (8 Å, |Δi|>4): 118; chains: 1; bounding box: 69×71×73 Å

Organism: NCBI:txid171643

Foldseek 3Di:
DVVVVVVVVVVCVVVVVVVVVVVVVVVVVVVVVVVVLVVVQVVVLVVLLVVCVVQVVPLVCCLCVPPNVVCVCVLCVVLVVLVVVVVVVDDPPDDPVVVVVLVVLLVCLSPPQVVVLSVVLVVLVVVQHRPSDSRDDGPVVVVVLVVVLVVVLVVLVVVLVVVCPPPVNCVPWVVQLVVDPDVRSSSVSRTGSVSVVSNSPSSNPSPDDVVCVVVQVVQQDPVSDGPDPVVVVVVVVVVVVVVPD